Protein AF-A0AAD5S3J2-F1 (afdb_monomer)

Structure (mmCIF, N/CA/C/O backbone):
data_AF-A0AAD5S3J2-F1
#
_entry.id   AF-A0AAD5S3J2-F1
#
loop_
_atom_site.group_PDB
_atom_site.id
_atom_site.type_symbol
_atom_site.label_atom_id
_atom_site.label_alt_id
_atom_site.label_comp_id
_atom_site.label_asym_id
_atom_site.label_entity_id
_atom_site.label_seq_id
_atom_site.pdbx_PDB_ins_code
_atom_site.Cartn_x
_atom_site.Cartn_y
_atom_site.Cartn_z
_atom_site.occupancy
_atom_site.B_iso_or_equiv
_atom_site.auth_seq_id
_atom_site.auth_comp_id
_atom_site.auth_asym_id
_atom_site.auth_atom_id
_atom_site.pdbx_PDB_model_num
ATOM 1 N N . MET A 1 1 ? 30.420 13.759 12.121 1.00 41.28 1 MET A N 1
ATOM 2 C CA . MET A 1 1 ? 29.685 12.626 11.505 1.00 41.28 1 MET A CA 1
ATOM 3 C C . MET A 1 1 ? 30.330 12.388 10.135 1.00 41.28 1 MET A C 1
ATOM 5 O O . MET A 1 1 ? 29.681 12.507 9.110 1.00 41.28 1 MET A O 1
ATOM 9 N N . ASP A 1 2 ? 31.642 12.111 10.114 1.00 44.09 2 ASP A N 1
ATOM 10 C CA . ASP A 1 2 ? 32.491 12.329 8.919 1.00 44.09 2 ASP A CA 1
ATOM 11 C C . ASP A 1 2 ? 33.242 11.079 8.453 1.00 44.09 2 ASP A C 1
ATOM 13 O O . ASP A 1 2 ? 34.179 11.147 7.663 1.00 44.09 2 ASP A O 1
ATOM 17 N N . THR A 1 3 ? 32.811 9.902 8.894 1.00 47.88 3 THR A N 1
ATOM 18 C CA . THR A 1 3 ? 33.344 8.618 8.430 1.00 47.88 3 THR A CA 1
ATOM 19 C C . THR A 1 3 ? 32.503 8.065 7.279 1.00 47.88 3 THR A C 1
ATOM 21 O O . THR A 1 3 ? 32.093 6.907 7.278 1.00 47.88 3 THR A O 1
ATOM 24 N N . PHE 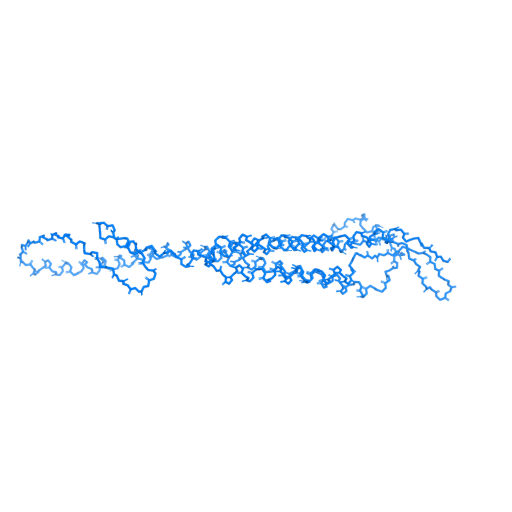A 1 4 ? 32.233 8.898 6.270 1.00 49.41 4 PHE A N 1
ATOM 25 C CA . PHE A 1 4 ? 31.690 8.409 5.003 1.00 49.41 4 PHE A CA 1
ATOM 26 C C . PHE A 1 4 ? 32.832 7.792 4.184 1.00 49.41 4 PHE A C 1
ATOM 28 O O . PHE A 1 4 ? 33.785 8.464 3.790 1.00 49.41 4 PHE A O 1
ATOM 35 N N . ASN A 1 5 ? 32.737 6.478 3.999 1.00 60.41 5 ASN A N 1
ATOM 36 C CA . ASN A 1 5 ? 33.743 5.564 3.464 1.00 60.41 5 ASN A CA 1
ATOM 37 C C . ASN A 1 5 ? 34.368 6.066 2.131 1.00 60.41 5 ASN A C 1
ATOM 39 O O . ASN A 1 5 ? 33.626 6.334 1.181 1.00 60.41 5 ASN A O 1
ATOM 43 N N . PRO A 1 6 ? 35.706 6.182 2.003 1.00 55.03 6 PRO A N 1
ATOM 44 C CA . PRO A 1 6 ? 36.363 6.686 0.790 1.00 55.03 6 PRO A CA 1
ATOM 45 C C . PRO A 1 6 ? 36.069 5.844 -0.461 1.00 55.03 6 PRO A C 1
ATOM 47 O O . PRO A 1 6 ? 36.052 6.390 -1.560 1.00 55.03 6 PRO A O 1
ATOM 50 N N . LEU A 1 7 ? 35.732 4.558 -0.305 1.00 49.69 7 LEU A N 1
ATOM 51 C CA . LEU A 1 7 ? 35.273 3.695 -1.401 1.00 49.69 7 LEU A CA 1
ATOM 52 C C . LEU A 1 7 ? 33.988 4.209 -2.069 1.00 49.69 7 LEU A C 1
ATOM 54 O O . LEU A 1 7 ? 33.890 4.202 -3.294 1.00 49.69 7 LEU A O 1
ATOM 58 N N . LEU A 1 8 ? 33.039 4.738 -1.290 1.00 49.94 8 LEU A N 1
ATOM 59 C CA . LEU A 1 8 ? 31.799 5.327 -1.813 1.00 49.94 8 LEU A CA 1
ATOM 60 C C . LEU A 1 8 ? 32.075 6.603 -2.616 1.00 49.94 8 LEU A C 1
ATOM 62 O O . LEU A 1 8 ? 31.419 6.861 -3.622 1.00 49.94 8 LEU A O 1
ATOM 66 N N . ARG A 1 9 ? 33.090 7.378 -2.216 1.00 49.69 9 ARG A N 1
ATOM 67 C CA . ARG A 1 9 ? 33.513 8.583 -2.940 1.00 49.69 9 ARG A CA 1
ATOM 68 C C . ARG A 1 9 ? 34.199 8.240 -4.266 1.00 49.69 9 ARG A C 1
ATOM 70 O O . ARG A 1 9 ? 34.035 8.984 -5.227 1.00 49.69 9 ARG A O 1
ATOM 77 N N . THR A 1 10 ? 34.933 7.132 -4.341 1.00 50.66 10 THR A N 1
ATOM 78 C CA . THR A 1 10 ? 35.577 6.680 -5.586 1.00 50.66 10 THR A CA 1
ATOM 79 C C . THR A 1 10 ? 34.559 6.099 -6.571 1.00 50.66 10 THR A C 1
ATOM 81 O O . THR A 1 10 ? 34.619 6.422 -7.755 1.00 50.66 10 THR A O 1
ATOM 84 N N . VAL A 1 11 ? 33.555 5.353 -6.091 1.00 52.28 11 VAL A N 1
ATOM 85 C CA . VAL A 1 11 ? 32.419 4.895 -6.921 1.00 52.28 11 VAL A CA 1
ATOM 86 C C . VAL A 1 11 ? 31.596 6.085 -7.441 1.00 52.28 11 VAL A C 1
ATOM 88 O O . VAL A 1 11 ? 31.232 6.119 -8.613 1.00 52.28 11 VAL A O 1
ATOM 91 N N . MET A 1 12 ? 31.386 7.121 -6.620 1.00 46.19 12 MET A N 1
ATOM 92 C CA . MET A 1 12 ? 30.681 8.344 -7.039 1.00 46.19 12 MET A CA 1
ATOM 93 C C . MET A 1 12 ? 31.492 9.283 -7.952 1.00 46.19 12 MET A C 1
ATOM 95 O O . MET A 1 12 ? 30.917 10.154 -8.594 1.00 46.19 12 MET A O 1
ATOM 99 N N . LYS A 1 13 ? 32.823 9.147 -8.026 1.00 46.53 13 LYS A N 1
ATOM 100 C CA . LYS A 1 13 ? 33.659 9.969 -8.923 1.00 46.53 13 LYS A CA 1
ATOM 101 C C . LYS A 1 13 ? 33.871 9.349 -10.301 1.00 46.53 13 LYS A C 1
ATOM 103 O O . LYS A 1 13 ? 34.108 10.089 -11.245 1.00 46.53 13 LYS A O 1
ATOM 108 N N . ASN A 1 14 ? 33.750 8.028 -10.431 1.00 46.31 14 ASN A N 1
ATOM 109 C CA . ASN A 1 14 ? 33.829 7.337 -11.725 1.00 46.31 14 ASN A CA 1
ATOM 110 C C . ASN A 1 14 ? 32.484 7.288 -12.478 1.00 46.31 14 ASN A C 1
ATOM 112 O O . ASN A 1 14 ? 32.389 6.714 -13.556 1.00 46.31 14 ASN A O 1
ATOM 116 N N . THR A 1 15 ? 31.442 7.891 -11.907 1.00 49.50 15 THR A N 1
ATOM 117 C CA . THR A 1 15 ? 30.066 7.953 -12.420 1.00 49.50 15 THR A CA 1
ATOM 118 C C . THR A 1 15 ? 29.746 9.289 -13.104 1.00 49.50 15 THR A C 1
ATOM 120 O O . THR A 1 15 ? 28.588 9.595 -13.374 1.00 49.50 15 THR A O 1
ATOM 123 N N . THR A 1 16 ? 30.764 10.087 -13.438 1.00 48.53 16 THR A N 1
ATOM 124 C CA . THR A 1 16 ? 30.629 11.428 -14.040 1.00 48.53 16 THR A CA 1
ATOM 125 C C . THR A 1 16 ? 30.040 11.451 -15.454 1.00 48.53 16 THR A C 1
ATOM 127 O O . THR A 1 16 ? 29.693 12.527 -15.926 1.00 48.53 16 THR A O 1
ATOM 130 N N . ASN A 1 17 ? 29.854 10.293 -16.097 1.00 53.50 17 ASN A N 1
ATOM 131 C CA . ASN A 1 17 ? 29.180 10.165 -17.397 1.00 53.50 17 ASN A CA 1
ATOM 132 C C . ASN A 1 17 ? 27.797 9.490 -17.317 1.00 53.50 17 ASN A C 1
ATOM 134 O O . ASN A 1 17 ? 27.258 9.075 -18.341 1.00 53.50 17 ASN A O 1
ATOM 138 N N . LEU A 1 18 ? 27.202 9.373 -16.125 1.00 55.31 18 LEU A N 1
ATOM 139 C CA . LEU A 1 18 ? 25.810 8.940 -16.001 1.00 55.31 18 LEU A CA 1
ATOM 140 C C . LEU A 1 18 ? 24.882 10.107 -16.333 1.00 55.31 18 LEU A C 1
ATOM 142 O O . LEU A 1 18 ? 24.562 10.946 -15.491 1.00 55.31 18 LEU A O 1
ATOM 146 N N . THR A 1 19 ? 24.430 10.156 -17.581 1.00 57.19 19 THR A N 1
ATOM 147 C CA . THR A 1 19 ? 23.353 11.057 -17.980 1.00 57.19 19 THR A CA 1
ATOM 148 C C . THR A 1 19 ? 22.048 10.506 -17.425 1.00 57.19 19 THR A C 1
ATOM 150 O O . THR A 1 19 ? 21.597 9.430 -17.815 1.00 57.19 19 THR A O 1
ATOM 153 N N . VAL A 1 20 ? 21.432 11.227 -16.494 1.00 57.62 20 VAL A N 1
ATOM 154 C CA . VAL A 1 20 ? 20.089 10.903 -16.011 1.00 57.62 20 VAL A CA 1
ATOM 155 C C . VAL A 1 20 ? 19.098 11.571 -16.974 1.00 57.62 20 VAL A C 1
ATOM 157 O O . VAL A 1 20 ? 18.981 12.799 -16.945 1.00 57.62 20 VAL A O 1
ATOM 160 N N . PRO A 1 21 ? 18.410 10.829 -17.864 1.00 56.28 21 PRO A N 1
ATOM 161 C CA . PRO A 1 21 ? 17.404 11.419 -18.745 1.00 56.28 21 PRO A CA 1
ATOM 162 C C . PRO A 1 21 ? 16.286 12.020 -17.889 1.00 56.28 21 PRO A C 1
ATOM 164 O O . PRO A 1 21 ? 16.075 11.554 -16.770 1.00 56.28 21 PRO A O 1
ATOM 167 N N . THR A 1 22 ? 15.602 13.055 -18.397 1.00 58.31 22 THR A N 1
ATOM 168 C CA . THR A 1 22 ? 14.629 13.921 -17.690 1.00 58.31 22 THR A CA 1
ATOM 169 C C . THR A 1 22 ? 13.993 13.278 -16.448 1.00 58.31 22 THR A C 1
ATOM 171 O O . THR A 1 22 ? 12.932 12.654 -16.480 1.00 58.31 22 THR A O 1
ATOM 174 N N . TYR A 1 23 ? 14.682 13.459 -15.317 1.00 62.16 23 TYR A N 1
ATOM 175 C CA . TYR A 1 23 ? 14.416 12.795 -14.038 1.00 62.16 23 TYR A CA 1
ATOM 176 C C . TYR A 1 23 ? 13.042 13.150 -13.448 1.00 62.16 23 TYR A C 1
ATOM 178 O O . TYR A 1 23 ? 12.483 12.412 -12.638 1.00 62.16 23 TYR A O 1
ATOM 186 N N . THR A 1 24 ? 12.461 14.264 -13.890 1.00 66.12 24 THR A N 1
ATOM 187 C CA . THR A 1 24 ? 11.217 14.834 -13.364 1.00 66.12 24 THR A CA 1
ATOM 188 C C . THR A 1 24 ? 10.022 13.887 -13.485 1.00 66.12 24 THR A C 1
ATOM 190 O O . THR A 1 24 ? 9.246 13.753 -12.537 1.00 66.12 24 THR A O 1
ATOM 193 N N . TYR A 1 25 ? 9.881 13.166 -14.602 1.00 68.06 25 TYR A N 1
ATOM 194 C CA . TYR A 1 25 ? 8.737 12.267 -14.791 1.00 68.06 25 TYR A CA 1
ATOM 195 C C . TYR A 1 25 ? 8.855 10.992 -13.939 1.00 68.06 25 TYR A C 1
ATOM 197 O O . TYR A 1 25 ? 7.868 10.481 -13.415 1.00 68.06 25 TYR A O 1
ATOM 205 N N . HIS A 1 26 ? 10.067 10.467 -13.766 1.00 73.62 26 HIS A N 1
ATOM 206 C CA . HIS A 1 26 ? 10.288 9.274 -12.945 1.00 73.62 26 HIS A CA 1
ATOM 207 C C . HIS A 1 26 ? 10.205 9.577 -11.447 1.00 73.62 26 HIS A C 1
ATOM 209 O O . HIS A 1 26 ? 9.689 8.752 -10.693 1.00 73.62 26 HIS A O 1
ATOM 215 N N . HIS A 1 27 ? 10.643 10.767 -11.033 1.00 81.75 27 HIS A N 1
ATOM 216 C CA . HIS A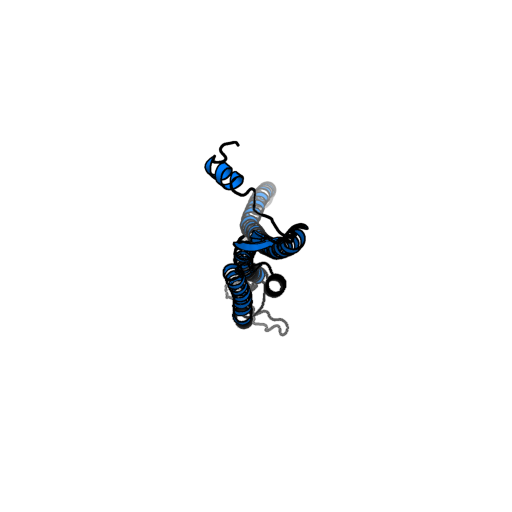 1 27 ? 10.572 11.216 -9.647 1.00 81.75 27 HIS A CA 1
ATOM 217 C C . HIS A 1 27 ? 9.132 11.246 -9.125 1.00 81.75 27 HIS A C 1
ATOM 219 O O . HIS A 1 27 ? 8.832 10.616 -8.117 1.00 81.75 27 HIS A O 1
ATOM 225 N N . THR A 1 28 ? 8.222 11.893 -9.860 1.00 87.56 28 THR A N 1
ATOM 226 C CA . THR A 1 28 ? 6.809 12.030 -9.455 1.00 87.56 28 THR A CA 1
ATOM 227 C C . THR A 1 28 ? 6.101 10.683 -9.287 1.00 87.56 28 THR A C 1
ATOM 229 O O . THR A 1 28 ? 5.276 10.516 -8.389 1.00 87.56 28 THR A O 1
ATOM 232 N N . ARG A 1 29 ? 6.449 9.680 -10.104 1.00 89.62 29 ARG A N 1
ATOM 233 C CA . ARG A 1 29 ? 5.899 8.320 -9.982 1.00 89.62 29 ARG A CA 1
ATOM 234 C C . ARG A 1 29 ? 6.380 7.605 -8.725 1.00 89.62 29 ARG A C 1
ATOM 236 O O . ARG A 1 29 ? 5.576 6.981 -8.039 1.00 89.62 29 ARG A O 1
ATOM 243 N N . VAL A 1 30 ? 7.677 7.676 -8.436 1.00 91.75 30 VAL A N 1
ATOM 244 C CA . VAL A 1 30 ? 8.251 7.073 -7.224 1.00 91.75 30 VAL A CA 1
ATOM 245 C C . VAL A 1 30 ? 7.678 7.745 -5.988 1.00 91.75 30 VAL A C 1
ATOM 247 O O . VAL A 1 30 ? 7.220 7.059 -5.082 1.00 91.75 30 VAL A O 1
ATOM 250 N N . GLU A 1 31 ? 7.632 9.074 -5.987 1.00 93.69 31 GLU A N 1
ATOM 251 C CA . GLU A 1 31 ? 7.046 9.869 -4.913 1.00 93.69 31 GLU A CA 1
ATOM 252 C C . GLU A 1 31 ? 5.598 9.445 -4.638 1.00 93.69 31 GLU A C 1
ATOM 254 O O . GLU A 1 31 ? 5.261 9.098 -3.509 1.00 93.69 31 GLU A O 1
ATOM 259 N N . SER A 1 32 ? 4.769 9.342 -5.683 1.00 94.88 32 SER A N 1
ATOM 260 C CA . SER A 1 32 ? 3.385 8.865 -5.570 1.00 94.88 32 SER A CA 1
ATOM 261 C C . SER A 1 32 ? 3.277 7.470 -4.942 1.00 94.88 32 SER A C 1
ATOM 263 O O . SER A 1 32 ? 2.391 7.214 -4.126 1.00 94.88 32 SER A O 1
ATOM 265 N N . LEU A 1 33 ? 4.195 6.567 -5.286 1.00 94.50 33 LEU A N 1
ATOM 266 C CA . LEU A 1 33 ? 4.209 5.197 -4.783 1.00 94.50 33 LEU A CA 1
ATOM 267 C C . LEU A 1 33 ? 4.606 5.135 -3.295 1.00 94.50 33 LEU A C 1
ATOM 269 O O . LEU A 1 33 ? 4.011 4.390 -2.508 1.00 94.50 33 LEU A O 1
ATOM 273 N N . TRP A 1 34 ? 5.560 5.970 -2.882 1.00 96.69 34 TRP A N 1
ATOM 274 C CA . TRP A 1 34 ? 5.943 6.109 -1.478 1.00 96.69 34 TRP A CA 1
ATOM 275 C C . TRP A 1 34 ? 4.868 6.791 -0.638 1.00 96.69 34 TRP A C 1
ATOM 277 O O . TRP A 1 34 ? 4.674 6.381 0.502 1.00 96.69 34 TRP A O 1
ATOM 287 N N . ILE A 1 35 ? 4.113 7.750 -1.185 1.00 97.31 35 ILE A N 1
ATOM 288 C CA . ILE A 1 35 ? 2.986 8.376 -0.474 1.00 97.31 35 ILE A CA 1
ATOM 289 C C . ILE A 1 35 ? 1.971 7.314 -0.034 1.00 97.31 35 ILE A C 1
ATOM 291 O O . ILE A 1 35 ? 1.632 7.257 1.146 1.00 97.31 35 ILE A O 1
ATOM 295 N N . ALA A 1 36 ? 1.537 6.428 -0.937 1.00 95.56 36 ALA A N 1
ATOM 296 C CA . ALA A 1 36 ? 0.605 5.349 -0.589 1.00 95.56 36 ALA A CA 1
ATOM 297 C C . ALA A 1 36 ? 1.163 4.432 0.519 1.00 95.56 36 ALA A C 1
ATOM 299 O O . ALA A 1 36 ? 0.445 4.043 1.441 1.00 95.56 36 ALA A O 1
ATOM 300 N N . THR A 1 37 ? 2.464 4.140 0.463 1.00 96.06 37 THR A N 1
ATOM 301 C CA . THR A 1 37 ? 3.158 3.317 1.465 1.00 96.06 37 THR A CA 1
ATOM 302 C C . THR A 1 37 ? 3.245 4.025 2.821 1.00 96.06 37 THR A C 1
ATOM 304 O O . THR A 1 37 ? 2.989 3.419 3.858 1.00 96.06 37 THR A O 1
ATOM 307 N N . PHE A 1 38 ? 3.555 5.322 2.853 1.00 97.62 38 PHE A N 1
ATOM 308 C CA . PHE A 1 38 ? 3.598 6.092 4.097 1.00 97.62 38 PHE A CA 1
ATOM 309 C C . PHE A 1 38 ? 2.219 6.246 4.730 1.00 97.62 38 PHE A C 1
ATOM 311 O O . PHE A 1 38 ? 2.099 6.124 5.948 1.00 97.62 38 PHE A O 1
ATOM 318 N N . LEU A 1 39 ? 1.176 6.447 3.922 1.00 97.44 39 LEU A N 1
ATOM 319 C CA . LEU A 1 39 ? -0.201 6.471 4.411 1.00 97.44 39 LEU A CA 1
ATOM 320 C C . LEU A 1 39 ? -0.591 5.131 5.043 1.00 97.44 39 LEU A C 1
ATOM 322 O O . LEU A 1 39 ? -1.212 5.120 6.105 1.00 97.44 39 LEU A O 1
ATOM 326 N N . SER A 1 40 ? -0.194 4.001 4.447 1.00 96.25 40 SER A N 1
ATOM 327 C CA . SER A 1 40 ? -0.474 2.686 5.033 1.00 96.25 40 SER A CA 1
ATOM 328 C C . SER A 1 40 ? 0.309 2.451 6.329 1.00 96.25 40 SER A C 1
ATOM 330 O O . SER A 1 40 ? -0.260 1.947 7.295 1.00 96.25 40 SER A O 1
ATOM 332 N N . ILE A 1 41 ? 1.585 2.862 6.381 1.00 96.94 41 ILE A N 1
ATOM 333 C CA . ILE A 1 41 ? 2.404 2.809 7.602 1.00 96.94 41 ILE A CA 1
ATOM 334 C C . ILE A 1 41 ? 1.748 3.637 8.704 1.00 96.94 41 ILE A C 1
ATOM 336 O O . ILE A 1 41 ? 1.592 3.135 9.811 1.00 96.94 41 ILE A O 1
ATOM 340 N N . PHE A 1 42 ? 1.334 4.869 8.403 1.00 97.00 42 PHE A N 1
ATOM 341 C CA . PHE A 1 42 ? 0.657 5.742 9.358 1.00 97.00 42 PHE A CA 1
ATOM 342 C C . PHE A 1 42 ? -0.643 5.119 9.876 1.00 97.00 42 PHE A C 1
ATOM 344 O O . PHE A 1 42 ? -0.894 5.123 11.077 1.00 97.00 42 PHE A O 1
ATOM 351 N N . LEU A 1 43 ? -1.452 4.532 8.992 1.00 95.06 43 LEU A N 1
ATOM 352 C CA . LEU A 1 43 ? -2.685 3.849 9.382 1.00 95.06 43 LEU A CA 1
ATOM 353 C C . LEU A 1 43 ? -2.401 2.668 10.321 1.00 95.06 43 LEU A C 1
ATOM 355 O O . LEU A 1 43 ? -3.067 2.494 11.343 1.00 95.06 43 LEU A O 1
ATOM 359 N N . TRP A 1 44 ? -1.378 1.873 10.003 1.00 95.25 44 TRP A N 1
ATOM 360 C CA . TRP A 1 44 ? -0.971 0.746 10.832 1.00 95.25 44 TRP A CA 1
ATOM 361 C C . TRP A 1 44 ? -0.431 1.201 12.194 1.00 95.25 44 TRP A C 1
ATOM 363 O O . TRP A 1 44 ? -0.868 0.684 13.224 1.00 95.25 44 TRP A O 1
ATOM 373 N N . THR A 1 45 ? 0.454 2.197 12.244 1.00 95.88 45 THR A N 1
ATOM 374 C CA . THR A 1 45 ? 0.995 2.711 13.512 1.00 95.88 45 THR A CA 1
ATOM 375 C C . THR A 1 45 ? -0.080 3.382 14.360 1.00 95.88 45 THR A C 1
ATOM 377 O O . THR A 1 45 ? -0.116 3.152 15.568 1.00 95.88 45 THR A O 1
ATOM 380 N N . ALA A 1 46 ? -1.007 4.125 13.750 1.00 94.88 46 ALA A N 1
ATOM 381 C CA . ALA A 1 46 ? -2.163 4.691 14.437 1.00 94.88 46 ALA A CA 1
ATOM 382 C C . ALA A 1 46 ? -3.047 3.595 15.054 1.00 94.88 46 ALA A C 1
ATOM 384 O O . ALA A 1 46 ? -3.478 3.733 16.197 1.00 94.88 46 ALA A O 1
ATOM 385 N N . SER A 1 47 ? -3.258 2.476 14.351 1.00 93.44 47 SER A N 1
ATOM 386 C CA . SER A 1 47 ? -4.021 1.340 14.888 1.00 93.44 47 SER A CA 1
ATOM 387 C C . SER A 1 47 ? -3.335 0.674 16.087 1.00 93.44 47 SER A C 1
ATOM 389 O O . SER A 1 47 ? -3.994 0.360 17.077 1.00 93.44 47 SER A O 1
ATOM 391 N N . LEU A 1 48 ? -2.004 0.531 16.051 1.00 92.62 48 LEU A N 1
ATOM 392 C CA . LEU A 1 48 ? -1.224 0.008 17.176 1.00 92.62 48 LEU A CA 1
ATOM 393 C C . LEU A 1 48 ? -1.240 0.965 18.371 1.00 92.62 48 LEU A C 1
ATOM 395 O O . LEU A 1 48 ? -1.369 0.521 19.510 1.00 92.62 48 LEU A O 1
ATOM 399 N N . LEU A 1 49 ? -1.142 2.273 18.121 1.00 94.19 49 LEU A N 1
ATOM 400 C CA . LEU A 1 49 ? -1.228 3.287 19.165 1.00 94.19 49 LEU A CA 1
ATOM 401 C C . LEU A 1 49 ? -2.613 3.283 19.820 1.00 94.19 49 LEU A C 1
ATOM 403 O O . LEU A 1 49 ? -2.700 3.307 21.044 1.00 94.19 49 LEU A O 1
ATOM 407 N N . ALA A 1 50 ? -3.686 3.199 19.030 1.00 91.25 50 ALA A N 1
ATOM 408 C CA . ALA A 1 50 ? -5.051 3.099 19.540 1.00 91.25 50 ALA A CA 1
ATOM 409 C C . ALA A 1 50 ? -5.237 1.847 20.410 1.00 91.25 50 ALA A C 1
ATOM 411 O O . ALA A 1 50 ? -5.777 1.932 21.512 1.00 91.25 50 ALA A O 1
ATOM 412 N N . TYR A 1 51 ? -4.716 0.703 19.962 1.00 89.06 51 TYR A N 1
ATOM 413 C CA . TYR A 1 51 ? -4.706 -0.537 20.735 1.00 89.06 51 TYR A CA 1
ATOM 414 C C . TYR A 1 51 ? -3.929 -0.395 22.058 1.00 89.06 51 TYR A C 1
ATOM 416 O O . TYR A 1 51 ? -4.404 -0.804 23.121 1.00 89.06 51 TYR A O 1
ATOM 424 N N . PHE A 1 52 ? -2.752 0.236 22.029 1.00 91.38 52 PHE A N 1
ATOM 425 C CA . PHE A 1 52 ? -1.943 0.484 23.224 1.00 91.38 52 PHE A CA 1
ATOM 426 C C . PHE A 1 52 ? -2.632 1.439 24.215 1.00 91.38 52 PHE A C 1
ATOM 428 O O . PHE A 1 52 ? -2.683 1.174 25.416 1.00 91.38 52 PHE A O 1
ATOM 435 N N . LEU A 1 53 ? -3.215 2.536 23.732 1.00 91.81 53 LEU A N 1
ATOM 436 C CA . LEU A 1 53 ? -3.973 3.471 24.569 1.00 91.81 53 LEU A CA 1
ATOM 437 C C . LEU A 1 53 ? -5.193 2.790 25.195 1.00 91.81 53 LEU A C 1
ATOM 439 O O . LEU A 1 53 ? -5.453 2.943 26.384 1.00 91.81 53 LEU A O 1
ATOM 443 N N . TYR A 1 54 ? -5.907 1.975 24.425 1.00 87.88 54 TYR A N 1
ATOM 444 C CA . TYR A 1 54 ? -7.061 1.246 24.932 1.00 87.88 54 TYR A CA 1
ATOM 445 C C . TYR A 1 54 ? -6.672 0.241 26.030 1.00 87.88 54 TYR A C 1
ATOM 447 O O . TYR A 1 54 ? -7.270 0.226 27.107 1.00 87.88 54 TYR A O 1
ATOM 455 N N . THR A 1 55 ? -5.634 -0.568 25.794 1.00 86.56 55 THR A N 1
ATOM 456 C CA . THR A 1 55 ? -5.133 -1.551 26.775 1.00 86.56 55 THR A CA 1
ATOM 457 C C . THR A 1 55 ? -4.614 -0.900 28.051 1.00 86.56 55 THR A C 1
ATOM 459 O O . THR A 1 55 ? -4.921 -1.371 29.147 1.00 86.56 55 THR A O 1
ATOM 462 N N . THR A 1 56 ? -3.876 0.204 27.934 1.00 87.62 56 THR A N 1
ATOM 463 C CA . THR A 1 56 ? -3.376 0.946 29.099 1.00 87.62 56 THR A CA 1
ATOM 464 C C . THR A 1 56 ? -4.508 1.567 29.912 1.00 87.62 56 THR A C 1
ATOM 466 O O . THR A 1 56 ? -4.495 1.461 31.140 1.00 87.62 56 THR A O 1
ATOM 469 N N . ILE A 1 57 ? -5.529 2.140 29.268 1.00 88.00 57 ILE A N 1
ATOM 470 C CA . ILE A 1 57 ? -6.725 2.648 29.957 1.00 88.00 57 ILE A CA 1
ATOM 471 C C . ILE A 1 57 ? -7.456 1.499 30.664 1.00 88.00 57 ILE A C 1
ATOM 473 O O . ILE A 1 57 ? -7.764 1.629 31.846 1.00 88.00 57 ILE A O 1
ATOM 477 N N . ARG A 1 58 ? -7.664 0.350 30.002 1.00 82.44 58 ARG A N 1
ATOM 478 C CA . ARG A 1 58 ? -8.355 -0.813 30.595 1.00 82.44 58 ARG A CA 1
ATOM 479 C C . ARG A 1 58 ? -7.630 -1.362 31.822 1.00 82.44 58 ARG A C 1
ATOM 481 O O . ARG A 1 58 ? -8.282 -1.673 32.809 1.00 82.44 58 ARG A O 1
ATOM 488 N N . LEU A 1 59 ? -6.303 -1.478 31.776 1.00 85.06 59 LEU A N 1
ATOM 489 C CA . LEU A 1 59 ? -5.514 -2.015 32.891 1.00 85.06 59 LEU A CA 1
ATOM 490 C C . LEU A 1 59 ? -5.359 -1.013 34.043 1.00 85.06 59 LEU A C 1
ATOM 492 O O . LEU A 1 59 ? -5.324 -1.406 35.208 1.00 85.06 59 LEU A O 1
ATOM 496 N N . SER A 1 60 ? -5.279 0.285 33.742 1.00 85.75 60 SER A N 1
ATOM 497 C CA . SER A 1 60 ? -5.097 1.319 34.767 1.00 85.75 60 SER A CA 1
ATOM 498 C C . SER A 1 60 ? -6.390 1.671 35.508 1.00 85.75 60 SER A C 1
ATOM 500 O O . SER A 1 60 ? -6.331 1.904 36.718 1.00 85.75 60 SER A O 1
ATOM 502 N N . LEU A 1 61 ? -7.551 1.648 34.839 1.00 81.62 61 LEU A N 1
ATOM 503 C CA . LEU A 1 61 ? -8.842 2.020 35.431 1.00 81.62 61 LEU A CA 1
ATOM 504 C C . LEU A 1 61 ? -9.208 1.241 36.708 1.00 81.62 61 LEU A C 1
ATOM 506 O O . LEU A 1 61 ? -9.509 1.901 37.704 1.00 81.62 61 LEU A O 1
ATOM 510 N N . PRO A 1 62 ? -9.177 -0.110 36.741 1.00 79.50 62 PRO A N 1
ATOM 511 C CA . PRO A 1 62 ? -9.577 -0.862 37.928 1.00 79.50 62 PRO A CA 1
ATOM 512 C C . PRO A 1 62 ? -8.631 -0.586 39.096 1.00 79.50 62 PRO A C 1
ATOM 514 O O . PRO A 1 62 ? -9.093 -0.290 40.193 1.00 79.50 62 PRO A O 1
ATOM 517 N N . THR A 1 63 ? -7.318 -0.521 38.846 1.00 77.81 63 THR A N 1
ATOM 518 C CA . THR A 1 63 ? -6.342 -0.210 39.905 1.00 77.81 63 THR A CA 1
ATOM 519 C C . THR A 1 63 ? -6.501 1.208 40.462 1.00 77.81 63 THR A C 1
ATOM 521 O O . THR A 1 63 ? -6.250 1.447 41.641 1.00 77.81 63 THR A O 1
ATOM 524 N N . ALA A 1 64 ? -6.918 2.177 39.642 1.00 74.56 64 ALA A N 1
ATOM 525 C CA . ALA A 1 64 ? -7.190 3.541 40.090 1.00 74.56 64 ALA A CA 1
ATOM 526 C C . ALA A 1 64 ? -8.507 3.630 40.877 1.00 74.56 64 ALA A C 1
ATOM 528 O O . ALA A 1 64 ? -8.558 4.300 41.908 1.00 74.56 64 ALA A O 1
ATOM 529 N N . LEU A 1 65 ? -9.550 2.922 40.434 1.00 79.12 65 LEU A N 1
ATOM 530 C CA . LEU A 1 65 ? -10.840 2.829 41.121 1.00 79.12 65 LEU A CA 1
ATOM 531 C C . LEU A 1 65 ? -10.726 2.118 42.471 1.00 79.12 65 LEU A C 1
ATOM 533 O O . LEU A 1 65 ? -11.309 2.583 43.447 1.00 79.12 65 LEU A O 1
ATOM 537 N N . GLU A 1 66 ? -9.952 1.038 42.555 1.00 80.88 66 GLU A N 1
ATOM 538 C CA . GLU A 1 66 ? -9.669 0.332 43.807 1.00 80.88 66 GLU A CA 1
ATOM 539 C C . GLU A 1 66 ? -8.916 1.227 44.793 1.00 80.88 66 GLU A C 1
ATOM 541 O O . GLU A 1 66 ? -9.336 1.351 45.944 1.00 80.88 66 GLU A O 1
ATOM 546 N N . ARG A 1 67 ? -7.878 1.944 44.336 1.00 77.25 67 ARG A N 1
ATOM 547 C CA . ARG A 1 67 ? -7.174 2.938 45.166 1.00 77.25 67 ARG A CA 1
ATOM 548 C C . ARG A 1 67 ? -8.093 4.077 45.607 1.00 77.25 67 ARG A C 1
ATOM 550 O O . ARG A 1 67 ? -8.026 4.498 46.758 1.00 77.25 67 ARG A O 1
ATOM 557 N N . ALA A 1 68 ? -8.976 4.559 44.731 1.00 72.62 68 ALA A N 1
ATOM 558 C CA . ALA A 1 68 ? -9.947 5.596 45.071 1.00 72.62 68 ALA A CA 1
ATOM 559 C C . ALA A 1 68 ? -10.992 5.101 46.085 1.00 72.62 68 ALA A C 1
ATOM 561 O O . ALA A 1 68 ? -11.331 5.833 47.014 1.00 72.62 68 ALA A O 1
ATOM 562 N N . ARG A 1 69 ? -11.478 3.857 45.960 1.00 73.69 69 ARG A N 1
ATOM 563 C CA . ARG A 1 69 ? -12.395 3.233 46.929 1.00 73.69 69 ARG A CA 1
ATOM 564 C C . ARG A 1 69 ? -11.719 2.992 48.277 1.00 73.69 69 ARG A C 1
ATOM 566 O O . ARG A 1 69 ? -12.305 3.343 49.295 1.00 73.69 69 ARG A O 1
ATOM 573 N N . GLN A 1 70 ? -10.487 2.482 48.301 1.00 75.56 70 GLN A N 1
ATOM 574 C CA . GLN A 1 70 ? -9.717 2.326 49.541 1.00 75.56 70 GLN A CA 1
ATOM 575 C C . GLN A 1 70 ? -9.429 3.679 50.205 1.00 75.56 70 GLN A C 1
ATOM 577 O O . GLN A 1 70 ? -9.633 3.817 51.408 1.00 75.56 70 GLN A O 1
ATOM 582 N N . GLY A 1 71 ? -9.060 4.708 49.437 1.00 64.25 71 GLY A N 1
ATOM 583 C CA . GLY A 1 71 ? -8.867 6.065 49.959 1.00 64.25 71 GLY A CA 1
ATOM 584 C C . GLY A 1 71 ? -10.150 6.688 50.525 1.00 64.25 71 GLY A C 1
ATOM 585 O O . GLY A 1 71 ? -10.111 7.347 51.561 1.00 64.25 71 GLY A O 1
ATOM 586 N N . ARG A 1 72 ? -11.309 6.434 49.901 1.00 55.09 72 ARG A N 1
ATOM 587 C CA . ARG A 1 72 ? -12.617 6.919 50.378 1.00 55.09 72 ARG A CA 1
ATOM 588 C C . ARG A 1 72 ? -13.134 6.132 51.587 1.00 55.09 72 ARG A C 1
ATOM 590 O O . ARG A 1 72 ? -13.762 6.719 52.462 1.00 55.09 72 ARG A O 1
ATOM 597 N N . GLY A 1 73 ? -12.822 4.838 51.670 1.00 49.78 73 GLY A N 1
ATOM 598 C CA . GLY A 1 73 ? -13.138 3.984 52.817 1.00 49.78 73 GLY A CA 1
ATOM 599 C C . GLY A 1 73 ? -12.403 4.394 54.095 1.00 49.78 73 GLY A C 1
ATOM 600 O O . GLY A 1 73 ? -12.979 4.310 55.172 1.00 49.78 73 GLY A O 1
ATOM 601 N N . VAL A 1 74 ? -11.179 4.923 53.995 1.00 49.44 74 VAL A N 1
ATOM 602 C CA . VAL A 1 74 ? -10.435 5.443 55.160 1.00 49.44 74 VAL A CA 1
ATOM 603 C C . VAL A 1 74 ? -11.040 6.752 55.689 1.00 49.44 74 VAL A C 1
ATOM 605 O O . VAL A 1 74 ? -11.079 6.958 56.899 1.00 49.44 74 VAL A O 1
ATOM 608 N N . VAL A 1 75 ? -11.579 7.609 54.815 1.00 50.22 75 VAL A N 1
ATOM 609 C CA . VAL A 1 75 ? -12.268 8.846 55.232 1.00 50.22 75 VAL A CA 1
ATOM 610 C C . VAL A 1 75 ? -13.666 8.546 55.794 1.00 50.22 75 VAL A C 1
ATOM 612 O O . VAL A 1 75 ? -14.061 9.142 56.791 1.00 50.22 75 VAL A O 1
ATOM 615 N N . GLY A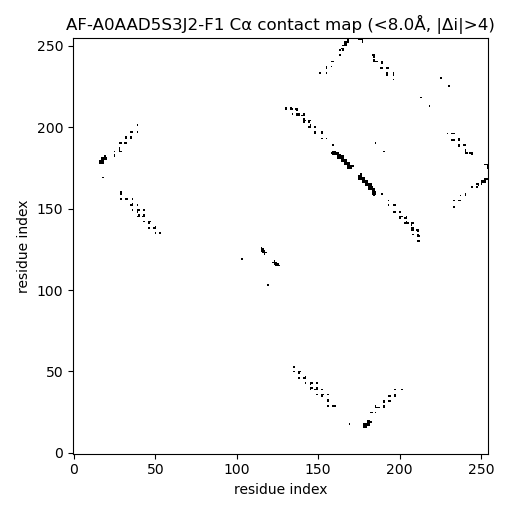 1 76 ? -14.382 7.568 55.226 1.00 45.00 76 GLY A N 1
ATOM 616 C CA . GLY A 1 76 ? -15.663 7.090 55.759 1.00 45.00 76 GLY A CA 1
ATOM 617 C C . GLY A 1 76 ? -15.530 6.367 57.104 1.00 45.00 76 GLY A C 1
ATOM 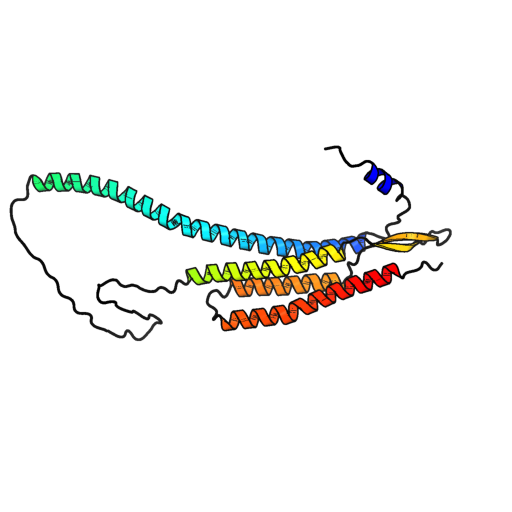618 O O . GLY A 1 76 ? -16.297 6.645 58.014 1.00 45.00 76 GLY A O 1
ATOM 619 N N . ALA A 1 77 ? -14.513 5.516 57.277 1.00 45.47 77 ALA A N 1
ATOM 620 C CA . ALA A 1 77 ? -14.254 4.817 58.541 1.00 45.47 77 ALA A CA 1
ATOM 621 C C . ALA A 1 77 ? -13.762 5.750 59.665 1.00 45.47 77 ALA A C 1
ATOM 623 O O . ALA A 1 77 ? -13.925 5.442 60.846 1.00 45.47 77 ALA A O 1
ATOM 624 N N . ALA A 1 78 ? -13.153 6.889 59.321 1.00 43.97 78 ALA A N 1
ATOM 625 C CA . ALA A 1 78 ? -12.836 7.937 60.287 1.00 43.97 78 ALA A CA 1
ATOM 626 C C . ALA A 1 78 ? -14.087 8.733 60.699 1.00 43.97 78 ALA A C 1
ATOM 628 O O . ALA A 1 78 ? -14.212 9.076 61.870 1.00 43.97 78 ALA A O 1
ATOM 629 N N . ALA A 1 79 ? -15.024 8.976 59.775 1.00 45.41 79 ALA A N 1
ATOM 630 C CA . ALA A 1 79 ? -16.290 9.646 60.073 1.00 45.41 79 ALA A CA 1
ATOM 631 C C . ALA A 1 79 ? -17.231 8.763 60.914 1.00 45.41 79 ALA A C 1
ATOM 633 O O . ALA A 1 79 ? -17.754 9.226 61.925 1.00 45.41 79 ALA A O 1
ATOM 634 N N . THR A 1 80 ? -17.352 7.469 60.598 1.00 45.91 80 THR A N 1
ATOM 635 C CA . THR A 1 80 ? -18.205 6.551 61.372 1.00 45.91 80 THR A CA 1
ATOM 636 C C . THR A 1 80 ? -17.652 6.243 62.762 1.00 45.91 80 THR A C 1
ATOM 638 O O . THR A 1 80 ? -18.432 5.992 63.669 1.00 45.91 80 THR A O 1
ATOM 641 N N . ARG A 1 81 ? -16.332 6.338 63.002 1.00 46.34 81 ARG A N 1
ATOM 642 C CA . ARG A 1 81 ? -15.775 6.250 64.370 1.00 46.34 81 ARG A CA 1
ATOM 643 C C . ARG A 1 81 ? -16.113 7.451 65.253 1.00 46.34 81 ARG A C 1
ATOM 645 O O . ARG A 1 81 ? -16.074 7.309 66.472 1.00 46.34 81 ARG A O 1
ATOM 652 N N . VAL A 1 82 ? -16.406 8.612 64.669 1.00 48.81 82 VAL A N 1
ATOM 653 C CA . VAL A 1 82 ? -16.834 9.800 65.425 1.00 48.81 82 VAL A CA 1
ATOM 654 C C . VAL A 1 82 ? -18.323 9.702 65.773 1.00 48.81 82 VAL A C 1
ATOM 656 O O . VAL A 1 82 ? -18.705 10.087 66.874 1.00 48.81 82 VAL A O 1
ATOM 659 N N . GLU A 1 83 ? -19.139 9.106 64.901 1.00 48.38 83 GLU A N 1
ATOM 660 C CA . GLU A 1 83 ? -20.565 8.856 65.164 1.00 48.38 83 GLU A CA 1
ATOM 661 C C . GLU A 1 83 ? -20.793 7.655 66.110 1.00 48.38 83 GLU A C 1
ATOM 663 O O . GLU A 1 83 ? -21.524 7.797 67.087 1.00 48.38 83 GLU A O 1
ATOM 668 N N . ASP A 1 84 ? -20.058 6.543 65.966 1.00 45.97 84 ASP A N 1
ATOM 669 C CA . ASP A 1 84 ? -20.110 5.392 66.898 1.00 45.97 84 ASP A CA 1
ATOM 670 C C . ASP A 1 84 ? -19.622 5.737 68.320 1.00 45.97 84 ASP A C 1
ATOM 672 O O . ASP A 1 84 ? -19.988 5.081 69.300 1.00 45.97 84 ASP A O 1
ATOM 676 N N . ALA A 1 85 ? -18.743 6.737 68.456 1.00 45.56 85 ALA A N 1
ATOM 677 C CA . ALA A 1 85 ? -18.310 7.240 69.759 1.00 45.56 85 ALA A CA 1
ATOM 678 C C . ALA A 1 85 ? -19.363 8.161 70.400 1.00 45.56 85 ALA A C 1
ATOM 680 O O . ALA A 1 85 ? -19.435 8.233 71.626 1.00 45.56 85 ALA A O 1
ATOM 681 N N . ALA A 1 86 ? -20.191 8.829 69.592 1.00 44.62 86 ALA A N 1
ATOM 682 C CA . ALA A 1 86 ? -21.303 9.643 70.067 1.00 44.62 86 ALA A CA 1
ATOM 683 C C . ALA A 1 86 ? -22.515 8.782 70.469 1.00 44.62 86 ALA A C 1
ATOM 685 O O . ALA A 1 86 ? -23.179 9.089 71.458 1.00 44.62 86 ALA A O 1
ATOM 686 N N . GLU A 1 87 ? -22.767 7.668 69.776 1.00 42.47 87 GLU A N 1
ATOM 687 C CA . GLU A 1 87 ? -23.911 6.789 70.055 1.00 42.47 87 GLU A CA 1
ATOM 688 C C . GLU A 1 87 ? -23.677 5.862 71.265 1.00 42.47 87 GLU A C 1
ATOM 690 O O . GLU A 1 87 ? -24.585 5.638 72.067 1.00 42.47 87 GLU A O 1
ATOM 695 N N . ARG A 1 88 ? -22.429 5.434 71.521 1.00 46.12 88 ARG A N 1
ATOM 696 C CA . ARG A 1 88 ? -22.065 4.689 72.750 1.00 46.12 88 ARG A CA 1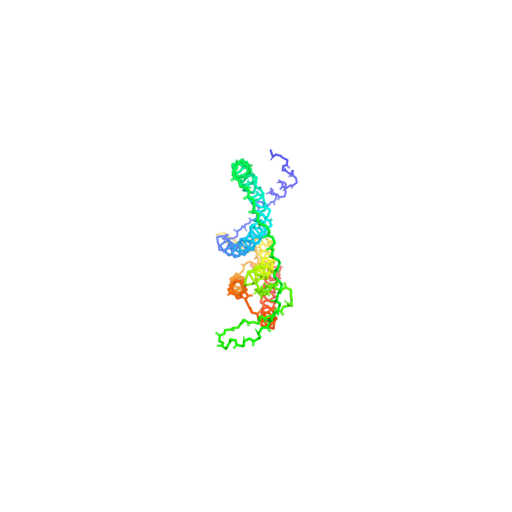
ATOM 697 C C . ARG A 1 88 ? -22.129 5.512 74.043 1.00 46.12 88 ARG A C 1
ATOM 699 O O . ARG A 1 88 ? -22.033 4.935 75.123 1.00 46.12 88 ARG A O 1
ATOM 706 N N . LEU A 1 89 ? -22.290 6.832 73.955 1.00 46.53 89 LEU A N 1
ATOM 707 C CA . LEU A 1 89 ? -22.520 7.697 75.116 1.00 46.53 89 LEU A CA 1
ATOM 708 C C . LEU A 1 89 ? -24.014 7.859 75.458 1.00 46.53 89 LEU A C 1
ATOM 710 O O . LEU A 1 89 ? -24.303 8.361 76.542 1.00 46.53 89 LEU A O 1
ATOM 714 N N . PHE A 1 90 ? -24.948 7.410 74.599 1.00 51.53 90 PHE A N 1
ATOM 715 C CA . PHE A 1 90 ? -26.390 7.641 74.801 1.00 51.53 90 PHE A CA 1
ATOM 716 C C . PHE A 1 90 ? -27.366 6.508 74.401 1.00 51.53 90 PHE A C 1
ATOM 718 O O . PHE A 1 90 ? -28.564 6.680 74.615 1.00 51.53 90 PHE A O 1
ATOM 725 N N . GLY A 1 91 ? -26.930 5.360 73.871 1.00 42.09 91 GLY A N 1
ATOM 726 C CA . GLY A 1 91 ? -27.843 4.291 73.426 1.00 42.09 91 GLY A CA 1
ATOM 727 C C . GLY A 1 91 ? -27.861 3.047 74.319 1.00 42.09 91 GLY A C 1
ATOM 728 O O . GLY A 1 91 ? -27.035 2.155 74.141 1.00 42.09 91 GLY A O 1
ATOM 729 N N . ASP A 1 92 ? -28.820 2.971 75.242 1.00 46.28 92 ASP A N 1
ATOM 730 C CA . ASP A 1 92 ? -29.169 1.767 76.008 1.00 46.28 92 ASP A CA 1
ATOM 731 C C . ASP A 1 92 ? -30.364 1.048 75.344 1.00 46.28 92 ASP A C 1
ATOM 733 O O . ASP A 1 92 ? -31.378 1.680 75.046 1.00 46.28 92 ASP A O 1
ATOM 737 N N . GLY A 1 93 ? -30.242 -0.272 75.150 1.00 42.56 93 GLY A N 1
ATOM 738 C CA . GLY A 1 93 ? -31.362 -1.212 74.984 1.00 42.56 93 GLY A CA 1
ATOM 739 C C . GLY A 1 93 ? -31.776 -1.656 73.566 1.00 42.56 93 GLY A C 1
ATOM 740 O O . GLY A 1 93 ? -32.317 -0.873 72.796 1.00 42.56 93 GLY A O 1
ATOM 741 N N . GLY A 1 94 ? -31.700 -2.975 73.295 1.00 37.44 94 GLY A N 1
ATOM 742 C CA . GLY A 1 94 ? -32.754 -3.663 72.517 1.00 37.44 94 GLY A CA 1
ATOM 743 C C . GLY A 1 94 ? -32.357 -4.627 71.381 1.00 37.44 94 GLY A C 1
ATOM 744 O O . GLY A 1 94 ? -32.238 -4.216 70.239 1.00 37.44 94 GLY A O 1
ATOM 745 N N . ALA A 1 95 ? -32.232 -5.910 71.737 1.00 37.25 95 ALA A N 1
ATOM 746 C CA . ALA A 1 95 ? -32.561 -7.175 71.042 1.00 37.25 95 ALA A CA 1
ATOM 747 C C . ALA A 1 95 ? -32.779 -7.297 69.501 1.00 37.25 95 ALA A C 1
ATOM 749 O O . ALA A 1 95 ? -33.623 -6.635 68.910 1.00 37.25 95 ALA A O 1
ATOM 750 N N . ASP A 1 96 ? -32.108 -8.327 68.953 1.00 37.38 96 ASP A N 1
ATOM 751 C CA . ASP A 1 96 ? -32.561 -9.437 68.081 1.00 37.38 96 ASP A CA 1
ATOM 752 C C . ASP A 1 96 ? -33.406 -9.217 66.807 1.00 37.38 96 ASP A C 1
ATOM 754 O O . ASP A 1 96 ? -34.517 -8.698 66.834 1.00 37.38 96 ASP A O 1
ATOM 758 N N . GLY A 1 97 ? -32.964 -9.847 65.703 1.00 37.41 97 GLY A N 1
ATOM 759 C CA . GLY A 1 97 ? -33.868 -10.234 64.611 1.00 37.41 97 GLY A CA 1
ATOM 760 C C . GLY A 1 97 ? -33.205 -10.606 63.282 1.00 37.41 97 GLY A C 1
ATOM 761 O O . GLY A 1 97 ? -33.048 -9.766 62.405 1.00 37.41 97 GLY A O 1
ATOM 762 N N . ALA A 1 98 ? -32.871 -11.887 63.104 1.00 41.62 98 ALA A N 1
ATOM 763 C CA . ALA A 1 98 ? -32.495 -12.484 61.822 1.00 41.62 98 ALA A CA 1
ATOM 764 C C . ALA A 1 98 ? -33.736 -12.799 60.962 1.00 41.62 98 ALA A C 1
ATOM 766 O O . ALA A 1 98 ? -34.679 -13.404 61.469 1.00 41.62 98 ALA A O 1
ATOM 767 N N . VAL A 1 99 ? -33.716 -12.489 59.657 1.00 36.69 99 VAL A N 1
ATOM 768 C CA . VAL A 1 99 ? -34.686 -13.023 58.679 1.00 36.69 99 VAL A CA 1
ATOM 769 C C . VAL A 1 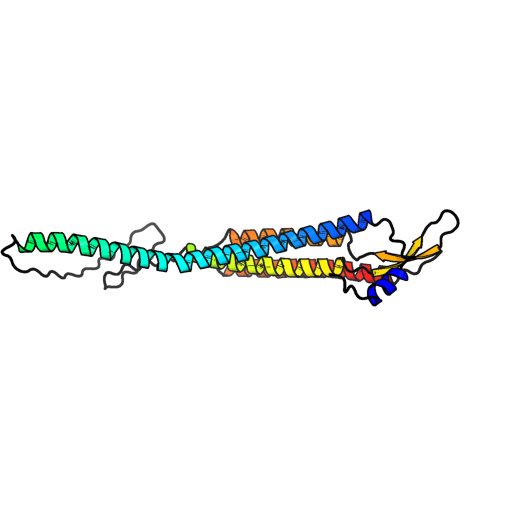99 ? -33.969 -13.410 57.384 1.00 36.69 99 VAL A C 1
ATOM 771 O O . VAL A 1 99 ? -33.359 -12.583 56.712 1.00 36.69 99 VAL A O 1
ATOM 774 N N . ARG A 1 100 ? -34.063 -14.703 57.063 1.00 36.50 100 ARG A N 1
ATOM 775 C CA . ARG A 1 100 ? -33.630 -15.378 55.835 1.00 36.50 100 ARG A CA 1
ATOM 776 C C . ARG A 1 100 ? -34.896 -15.846 55.110 1.00 36.50 100 ARG A C 1
ATOM 778 O O . ARG A 1 100 ? -35.784 -16.379 55.771 1.00 36.50 100 ARG A O 1
ATOM 785 N N . GLY A 1 101 ? -34.977 -15.681 53.791 1.00 34.28 101 GLY A N 1
ATOM 786 C CA . GLY A 1 101 ? -36.112 -16.167 53.001 1.00 34.28 101 GLY A CA 1
ATOM 787 C C . GLY A 1 101 ? -35.888 -16.048 51.495 1.00 34.28 101 GLY A C 1
ATOM 788 O O . GLY A 1 101 ? -36.144 -14.997 50.920 1.00 34.28 101 GLY A O 1
ATOM 789 N N . ASP A 1 102 ? -35.419 -17.145 50.898 1.00 32.62 102 ASP A N 1
ATOM 790 C CA . ASP A 1 102 ? -35.267 -17.372 49.459 1.00 32.62 102 ASP A CA 1
ATOM 791 C C . ASP A 1 102 ? -36.619 -17.641 48.779 1.00 32.62 102 ASP A C 1
ATOM 793 O O . ASP A 1 102 ? -37.457 -18.385 49.293 1.00 32.62 102 ASP A O 1
ATOM 797 N N . GLY A 1 103 ? -36.802 -17.086 47.579 1.00 36.03 103 GLY A N 1
ATOM 798 C CA . GLY A 1 103 ? -37.952 -17.344 46.712 1.00 36.03 103 GLY A CA 1
ATOM 799 C C . GLY A 1 103 ? -37.734 -16.762 45.317 1.00 36.03 103 GLY A C 1
ATOM 800 O O . GLY A 1 103 ? -38.236 -15.685 45.008 1.00 36.03 103 GLY A O 1
ATOM 801 N N . ALA A 1 104 ? -36.961 -17.456 44.477 1.00 34.25 104 ALA A N 1
ATOM 802 C CA . ALA A 1 104 ? -36.729 -17.070 43.087 1.00 34.25 104 ALA A CA 1
ATOM 803 C C . ALA A 1 104 ? -37.990 -17.322 42.240 1.00 34.25 104 ALA A C 1
ATOM 805 O O . ALA A 1 104 ? -38.338 -18.463 41.935 1.00 34.25 104 ALA A O 1
ATOM 806 N N . ALA A 1 105 ? -38.680 -16.246 41.861 1.00 36.41 105 ALA A N 1
ATOM 807 C CA . ALA A 1 105 ? -39.745 -16.268 40.867 1.00 36.41 105 ALA A CA 1
ATOM 808 C C . ALA A 1 105 ? -39.148 -15.999 39.476 1.00 36.41 105 ALA A C 1
ATOM 810 O O . ALA A 1 105 ? -38.554 -14.948 39.243 1.00 36.41 105 ALA A O 1
ATOM 811 N N . VAL A 1 106 ? -39.316 -16.942 38.547 1.00 37.91 106 VAL A N 1
ATOM 812 C CA . VAL A 1 106 ? -38.967 -16.755 37.132 1.00 37.91 106 VAL A CA 1
ATOM 813 C C . VAL A 1 106 ? -40.116 -16.010 36.454 1.00 37.91 106 VAL A C 1
ATOM 815 O O . VAL A 1 106 ? -41.194 -16.572 36.266 1.00 37.91 106 VAL A O 1
ATOM 818 N N . VAL A 1 107 ? -39.893 -14.747 36.091 1.00 36.31 107 VAL A N 1
ATOM 819 C CA . VAL A 1 107 ? -40.804 -13.964 35.245 1.00 36.31 107 VAL A CA 1
ATOM 820 C C . VAL A 1 107 ? -40.137 -13.796 33.878 1.00 36.31 107 VAL A C 1
ATOM 822 O O . VAL A 1 107 ? -39.094 -13.149 33.807 1.00 36.31 107 VAL A O 1
ATOM 825 N N . PRO A 1 108 ? -40.687 -14.350 32.783 1.00 34.00 108 PRO A N 1
ATOM 826 C CA . PRO A 1 108 ? -40.187 -14.043 31.453 1.00 34.00 108 PRO A CA 1
ATOM 827 C C . PRO A 1 108 ? -40.634 -12.627 31.072 1.00 34.00 108 PRO A C 1
ATOM 829 O O . PRO A 1 108 ? -41.816 -12.384 30.825 1.00 34.00 108 PRO A O 1
ATOM 832 N N . VAL A 1 109 ? -39.693 -11.681 31.028 1.00 38.00 109 VAL A N 1
ATOM 833 C CA . VAL A 1 109 ? -39.926 -10.369 30.416 1.00 38.00 109 VAL A CA 1
ATOM 834 C C . VAL A 1 109 ? -39.772 -10.540 28.911 1.00 38.00 109 VAL A C 1
ATOM 836 O O . VAL A 1 109 ? -38.676 -10.679 28.378 1.00 38.00 109 VAL A O 1
ATOM 839 N N . THR A 1 110 ? -40.895 -10.579 28.205 1.00 38.53 110 THR A N 1
ATOM 840 C CA . THR A 1 110 ? -40.911 -10.521 26.745 1.00 38.53 110 THR A CA 1
ATOM 841 C C . THR A 1 110 ? -40.537 -9.111 26.293 1.00 38.53 110 THR A C 1
ATOM 843 O O . THR A 1 110 ? -41.358 -8.202 26.426 1.00 38.53 110 THR A O 1
ATOM 846 N N . GLY A 1 111 ? -39.340 -8.943 25.723 1.00 40.09 111 GLY A N 1
ATOM 847 C CA . GLY A 1 111 ? -39.033 -7.790 24.871 1.00 40.09 111 GLY A CA 1
ATOM 848 C C . GLY A 1 111 ? -37.711 -7.065 25.120 1.00 40.09 111 GLY A C 1
ATOM 849 O O . GLY A 1 111 ? -37.739 -5.854 25.276 1.00 40.09 111 GLY A O 1
ATOM 850 N N . ALA A 1 112 ? -36.586 -7.774 25.128 1.00 38.66 112 ALA A N 1
ATOM 851 C CA . ALA A 1 112 ? -35.254 -7.327 24.692 1.00 38.66 112 ALA A CA 1
ATOM 852 C C . ALA A 1 112 ? -34.300 -8.521 24.860 1.00 38.66 112 ALA A C 1
ATOM 854 O O . ALA A 1 112 ? -34.584 -9.400 25.669 1.00 38.66 112 ALA A O 1
ATOM 855 N N . ASP A 1 113 ? -33.223 -8.580 24.080 1.00 42.25 113 ASP A N 1
ATOM 856 C CA . ASP A 1 113 ? -32.217 -9.652 24.062 1.00 42.25 113 ASP A CA 1
ATOM 857 C C . ASP A 1 113 ? -31.405 -9.753 25.379 1.00 42.25 113 ASP A C 1
ATOM 859 O O . ASP A 1 113 ? -30.190 -9.577 25.391 1.00 42.25 113 ASP A O 1
ATOM 863 N N . GLU A 1 114 ? -32.060 -10.031 26.506 1.00 39.00 114 GLU A N 1
ATOM 864 C CA . GLU A 1 114 ? -31.439 -10.237 27.816 1.00 39.00 114 GLU A CA 1
ATOM 865 C C . GLU A 1 114 ? -31.729 -11.658 28.312 1.00 39.00 114 GLU A C 1
ATOM 867 O O . GLU A 1 114 ? -32.833 -11.994 28.744 1.00 39.00 114 GLU A O 1
ATOM 872 N N . GLU A 1 115 ? -30.714 -12.519 28.257 1.00 39.78 115 GLU A N 1
ATOM 873 C CA . GLU A 1 115 ? -30.748 -13.830 28.900 1.00 39.78 115 GLU A CA 1
ATOM 874 C C . GLU A 1 115 ? -30.276 -13.673 30.353 1.00 39.78 115 GLU A C 1
ATOM 876 O O . GLU A 1 115 ? -29.084 -13.694 30.659 1.00 39.78 115 GLU A O 1
ATOM 881 N N . VAL A 1 116 ? -31.226 -13.464 31.267 1.00 39.84 116 VAL A N 1
ATOM 882 C CA . VAL A 1 116 ? -30.953 -13.395 32.707 1.00 39.84 116 VAL A CA 1
ATOM 883 C C . VAL A 1 116 ? -30.907 -14.816 33.270 1.00 39.84 116 VAL A C 1
ATOM 885 O O . VAL A 1 116 ? -31.941 -15.436 33.517 1.00 39.84 116 VAL A O 1
ATOM 888 N N . VAL A 1 117 ? -29.703 -15.343 33.500 1.00 43.34 117 VAL A N 1
ATOM 889 C CA . VAL A 1 117 ? -29.512 -16.584 34.266 1.00 43.34 117 VAL A CA 1
ATOM 890 C C . VAL A 1 117 ? -29.353 -16.218 35.739 1.00 43.34 117 VAL A C 1
ATOM 892 O O . VAL A 1 117 ? -28.298 -15.766 36.172 1.00 43.34 117 VAL A O 1
ATOM 895 N N . ALA A 1 118 ? -30.415 -16.406 36.521 1.00 41.50 118 ALA A N 1
ATOM 896 C CA . ALA A 1 118 ? -30.366 -16.262 37.970 1.00 41.50 118 ALA A CA 1
ATOM 897 C C . ALA A 1 118 ? -29.768 -17.531 38.604 1.00 41.50 118 ALA A C 1
ATOM 899 O O . ALA A 1 118 ? -30.431 -18.565 38.687 1.00 41.50 118 ALA A O 1
ATOM 900 N N . THR A 1 119 ? -28.517 -17.471 39.058 1.00 42.25 119 THR A N 1
ATOM 901 C CA . THR A 1 119 ? -27.957 -18.469 39.983 1.00 42.25 119 THR A CA 1
ATOM 902 C C . THR A 1 119 ? -28.454 -18.194 41.403 1.00 42.25 119 THR A C 1
ATOM 904 O O . THR A 1 119 ? -28.522 -17.045 41.830 1.00 42.25 119 THR A O 1
ATOM 907 N N . GLY A 1 120 ? -28.828 -19.255 42.124 1.00 38.75 120 GLY A N 1
ATOM 908 C CA . GLY A 1 120 ? -29.576 -19.227 43.392 1.00 38.75 120 GLY A CA 1
ATOM 909 C C . GLY A 1 120 ? -28.914 -18.566 44.609 1.00 38.75 120 GLY A C 1
ATOM 910 O O . GLY A 1 120 ? -29.435 -18.728 45.703 1.00 38.75 120 GLY A O 1
ATOM 911 N N . ASP A 1 121 ? -27.833 -17.806 44.433 1.00 40.72 121 ASP A N 1
ATOM 912 C CA . ASP A 1 121 ? -27.108 -17.110 45.507 1.00 40.72 121 ASP A CA 1
ATOM 913 C C . ASP A 1 121 ? -27.308 -15.579 45.479 1.00 40.72 121 ASP A C 1
ATOM 915 O O . ASP A 1 121 ? -26.598 -14.832 46.147 1.00 40.72 121 ASP A O 1
ATOM 919 N N . GLY A 1 122 ? -28.283 -15.079 44.709 1.00 43.38 122 GLY A N 1
ATOM 920 C CA . GLY A 1 122 ? -28.616 -13.647 44.661 1.00 43.38 122 GLY A CA 1
ATOM 921 C C . GLY A 1 122 ? -27.582 -12.772 43.943 1.00 43.38 122 GLY A C 1
ATOM 922 O O . GLY A 1 122 ? -27.731 -11.551 43.899 1.00 43.38 122 GLY A O 1
ATOM 923 N N . GLU A 1 123 ? -26.559 -13.376 43.339 1.00 36.34 123 GLU A N 1
ATOM 924 C CA . GLU A 1 123 ? -25.599 -12.682 42.491 1.00 36.34 123 GLU A CA 1
ATOM 925 C C . GLU A 1 123 ? -26.137 -12.632 41.053 1.00 36.34 123 GLU A C 1
ATOM 927 O O . GLU A 1 123 ? -26.118 -13.611 40.305 1.00 36.34 123 GLU A O 1
ATOM 932 N N . LEU A 1 124 ? -26.678 -11.468 40.689 1.00 38.62 124 LEU A N 1
ATOM 933 C CA . LEU A 1 124 ? -27.033 -11.096 39.320 1.00 38.62 124 LEU A CA 1
ATOM 934 C C . LEU A 1 124 ? -25.741 -10.979 38.497 1.00 38.62 124 LEU A C 1
ATOM 936 O O . LEU A 1 124 ? -25.166 -9.900 38.365 1.00 38.62 124 LEU A O 1
ATOM 940 N N . LEU A 1 125 ? -25.272 -12.089 37.928 1.00 38.62 125 LEU A N 1
ATOM 941 C CA . LEU A 1 125 ? -24.317 -12.046 36.824 1.00 38.62 125 LEU A CA 1
ATOM 942 C C . LEU A 1 125 ? -25.087 -11.687 35.554 1.00 38.62 125 LEU A C 1
ATOM 944 O O . LEU A 1 125 ? -25.439 -12.545 34.746 1.00 38.62 125 LEU A O 1
ATOM 948 N N . VAL A 1 126 ? -25.350 -10.390 35.382 1.00 41.06 126 VAL A N 1
ATOM 949 C CA . VAL A 1 126 ? -25.609 -9.826 34.057 1.00 41.06 126 VAL A CA 1
ATOM 950 C C . VAL A 1 126 ? -24.347 -10.105 33.255 1.00 41.06 126 VAL A C 1
ATOM 952 O O . VAL A 1 126 ? -23.326 -9.436 33.416 1.00 41.06 126 VAL A O 1
ATOM 955 N N . ARG A 1 127 ? -24.374 -11.159 32.437 1.00 42.38 127 ARG A N 1
ATOM 956 C CA . ARG A 1 127 ? -23.363 -11.359 31.410 1.00 42.38 127 ARG A CA 1
ATOM 957 C C . ARG A 1 127 ? -23.668 -10.345 30.318 1.00 42.38 127 ARG A C 1
ATOM 959 O O . ARG A 1 127 ? -24.195 -10.705 29.271 1.00 42.38 127 ARG A O 1
ATOM 966 N N . ASP A 1 128 ? -23.334 -9.084 30.592 1.00 42.09 128 ASP A N 1
ATOM 967 C CA . ASP A 1 128 ? -22.973 -8.131 29.556 1.00 42.09 128 ASP A CA 1
ATOM 968 C C . ASP A 1 128 ? -21.902 -8.851 28.741 1.00 42.09 128 ASP A C 1
ATOM 970 O O . ASP A 1 128 ? -20.741 -8.963 29.139 1.00 42.09 128 ASP A O 1
ATOM 974 N N . VAL A 1 129 ? -22.309 -9.464 27.632 1.00 48.03 129 VAL A N 1
ATOM 975 C CA . VAL A 1 129 ? -21.381 -9.856 26.582 1.00 48.03 129 VAL A CA 1
ATOM 976 C C . VAL A 1 129 ? -20.922 -8.524 26.006 1.00 48.03 129 VAL A C 1
ATOM 978 O O . VAL A 1 129 ? -21.511 -7.981 25.078 1.00 48.03 129 VAL A O 1
ATOM 981 N N . ASP A 1 130 ? -19.939 -7.966 26.709 1.00 53.53 130 ASP A N 1
ATOM 982 C CA . ASP A 1 130 ? -19.395 -6.623 26.641 1.00 53.53 130 ASP A CA 1
ATOM 983 C C . ASP A 1 130 ? -19.268 -6.162 25.184 1.00 53.53 130 ASP A C 1
ATOM 985 O O . ASP A 1 130 ? -18.345 -6.560 24.465 1.00 53.53 130 ASP A O 1
ATOM 989 N N . GLU A 1 131 ? -20.110 -5.220 24.750 1.00 55.72 131 GLU A N 1
ATOM 990 C CA . GLU A 1 131 ? -19.890 -4.481 23.497 1.00 55.72 131 GLU A CA 1
ATOM 991 C C . GLU A 1 131 ? -18.460 -3.895 23.435 1.00 55.72 131 GLU A C 1
ATOM 993 O O . GLU A 1 131 ? -17.884 -3.705 22.360 1.00 55.72 131 GLU A O 1
ATOM 998 N N . ARG A 1 132 ? -17.844 -3.662 24.606 1.00 61.19 132 ARG A N 1
ATOM 999 C CA . ARG A 1 132 ? -16.447 -3.245 24.778 1.00 61.19 132 ARG A CA 1
ATOM 1000 C C . ARG A 1 132 ? -15.409 -4.286 24.365 1.00 61.19 132 ARG A C 1
ATOM 1002 O O . ARG A 1 132 ? -14.359 -3.878 23.868 1.00 61.19 132 ARG A O 1
ATOM 1009 N N . G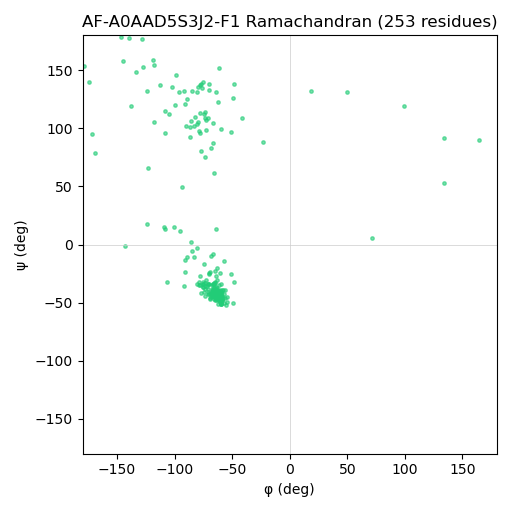LU A 1 133 ? -15.659 -5.581 24.531 1.00 67.56 133 GLU A N 1
ATOM 1010 C CA . GLU A 1 133 ? -14.721 -6.632 24.110 1.00 67.56 133 GLU A CA 1
ATOM 1011 C C . GLU A 1 133 ? -14.686 -6.778 22.582 1.00 67.56 133 GLU A C 1
ATOM 1013 O O . GLU A 1 133 ? -13.619 -7.008 22.004 1.00 67.56 133 GLU A O 1
ATOM 1018 N N . GLY A 1 134 ? -15.806 -6.499 21.904 1.00 74.81 134 GLY A N 1
ATOM 1019 C CA . GLY A 1 134 ? -15.880 -6.476 20.439 1.00 74.81 134 GLY A CA 1
ATOM 1020 C C . GLY A 1 134 ? -14.966 -5.426 19.790 1.00 74.81 134 GLY A C 1
ATOM 1021 O O . GLY A 1 134 ? -14.373 -5.677 18.737 1.00 74.81 134 GLY A O 1
ATOM 1022 N N . TRP A 1 135 ? -14.785 -4.269 20.436 1.00 80.31 135 TRP A N 1
ATOM 1023 C CA . TRP A 1 135 ? -13.904 -3.198 19.946 1.00 80.31 135 TRP A CA 1
ATOM 1024 C C . TRP A 1 135 ? -12.423 -3.573 19.970 1.00 80.31 135 TRP A C 1
ATOM 1026 O O . TRP A 1 135 ? -11.680 -3.222 19.052 1.00 80.31 135 TRP A O 1
ATOM 1036 N N . PHE A 1 136 ? -11.984 -4.298 20.997 1.00 82.75 136 PHE A N 1
ATOM 1037 C CA . PHE A 1 136 ? -10.601 -4.754 21.100 1.00 82.75 136 PHE A CA 1
ATOM 1038 C C . PHE A 1 136 ? -10.262 -5.742 19.985 1.00 82.75 136 PHE A C 1
ATOM 1040 O O . PHE A 1 136 ? -9.262 -5.585 19.278 1.00 82.75 136 PHE A O 1
ATOM 1047 N N . GLU A 1 137 ? -11.141 -6.722 19.787 1.00 83.31 137 GLU A N 1
ATOM 1048 C CA . GLU A 1 137 ? -10.980 -7.718 18.736 1.00 83.31 137 GLU A CA 1
ATOM 1049 C C . GLU A 1 137 ? -11.041 -7.060 17.350 1.00 83.31 137 GLU A C 1
ATOM 1051 O O . GLU A 1 137 ? -10.266 -7.397 16.460 1.00 83.31 137 GLU A O 1
ATOM 1056 N N . SER A 1 138 ? -11.913 -6.069 17.156 1.00 85.81 138 SER A N 1
ATOM 1057 C CA . SER A 1 138 ? -11.968 -5.255 15.935 1.00 85.81 138 SER A CA 1
ATOM 1058 C C . SER A 1 138 ? -10.654 -4.507 15.662 1.00 85.81 138 SER A C 1
ATOM 1060 O O . SER A 1 138 ? -10.096 -4.637 14.571 1.00 85.81 138 SER A O 1
ATOM 1062 N N . LEU A 1 139 ? -10.099 -3.792 16.649 1.00 89.19 139 LEU A N 1
ATOM 1063 C CA . LEU A 1 139 ? -8.827 -3.071 16.502 1.00 89.19 139 LEU A CA 1
ATOM 1064 C C . LEU A 1 139 ? -7.664 -4.012 16.184 1.00 89.19 139 LEU A C 1
ATOM 1066 O O . LEU A 1 139 ? -6.840 -3.708 15.319 1.00 89.19 139 LEU A O 1
ATOM 1070 N N . ASN A 1 140 ? -7.609 -5.170 16.843 1.00 87.88 140 ASN A N 1
ATOM 1071 C CA . ASN A 1 140 ? -6.588 -6.177 16.581 1.00 87.88 140 ASN A CA 1
ATOM 1072 C C . ASN A 1 140 ? -6.674 -6.685 15.130 1.00 87.88 140 ASN A C 1
ATOM 1074 O O . ASN A 1 140 ? -5.676 -6.666 14.401 1.00 87.88 140 ASN A O 1
ATOM 1078 N N . ARG A 1 141 ? -7.879 -7.036 14.664 1.00 86.25 141 ARG A N 1
ATOM 1079 C CA . ARG A 1 141 ? -8.136 -7.472 13.281 1.00 86.25 141 ARG A CA 1
ATOM 1080 C C . ARG A 1 141 ? -7.810 -6.391 12.251 1.00 86.25 141 ARG A C 1
ATOM 1082 O O . ARG A 1 141 ? -7.141 -6.675 11.254 1.00 86.25 141 ARG A O 1
ATOM 1089 N N . ALA A 1 142 ? -8.218 -5.151 12.512 1.00 89.75 142 ALA A N 1
ATOM 1090 C CA . ALA A 1 142 ? -7.911 -4.004 11.667 1.00 89.75 142 ALA A CA 1
ATOM 1091 C C . ALA A 1 142 ? -6.392 -3.770 11.577 1.00 89.75 142 ALA A C 1
ATOM 1093 O O . ALA A 1 142 ? -5.858 -3.588 10.481 1.00 89.75 142 ALA A O 1
ATOM 1094 N N . SER A 1 143 ? -5.669 -3.866 12.700 1.00 92.56 143 SER A N 1
ATOM 1095 C CA . SER A 1 143 ? -4.208 -3.717 12.734 1.00 92.56 143 SER A CA 1
ATOM 1096 C C . SER A 1 143 ? -3.491 -4.808 11.934 1.00 92.56 143 SER A C 1
ATOM 1098 O O . SER A 1 143 ? -2.550 -4.520 11.188 1.00 92.56 143 SER A O 1
ATOM 1100 N N . GLN A 1 144 ? -3.962 -6.056 12.022 1.00 89.81 144 GLN A N 1
ATOM 1101 C CA . GLN A 1 144 ? -3.404 -7.177 11.274 1.00 89.81 144 GLN A CA 1
ATOM 1102 C C . GLN A 1 144 ? -3.567 -6.957 9.770 1.00 89.81 144 GLN A C 1
ATOM 1104 O O . GLN A 1 144 ? -2.642 -7.201 8.993 1.00 89.81 144 GLN A O 1
ATOM 1109 N N . ALA A 1 145 ? -4.711 -6.432 9.349 1.00 88.00 145 ALA A N 1
ATOM 1110 C CA . ALA A 1 145 ? -4.938 -6.132 7.952 1.00 88.00 145 ALA A CA 1
ATOM 1111 C C . ALA A 1 145 ? -4.126 -4.936 7.441 1.00 88.00 145 ALA A C 1
ATOM 1113 O O . ALA A 1 145 ? -3.505 -5.024 6.375 1.00 88.00 145 ALA A O 1
ATOM 1114 N N . ALA A 1 146 ? -4.045 -3.856 8.222 1.00 92.00 146 ALA A N 1
ATOM 1115 C CA . ALA A 1 146 ? -3.191 -2.712 7.912 1.00 92.00 146 ALA A CA 1
ATOM 1116 C C . ALA A 1 146 ? -1.720 -3.138 7.777 1.00 92.00 146 ALA A C 1
ATOM 1118 O O . ALA A 1 146 ? -1.033 -2.709 6.847 1.00 92.00 146 ALA A O 1
ATOM 1119 N N . ARG A 1 147 ? -1.255 -4.060 8.633 1.00 93.50 147 ARG A N 1
ATOM 1120 C CA . ARG A 1 147 ? 0.081 -4.664 8.543 1.00 93.50 147 ARG A CA 1
ATOM 1121 C C . ARG A 1 147 ? 0.291 -5.389 7.218 1.00 93.50 147 ARG A C 1
ATOM 1123 O O . ARG A 1 147 ? 1.296 -5.147 6.558 1.00 93.50 147 ARG A O 1
ATOM 1130 N N . THR A 1 148 ? -0.625 -6.275 6.821 1.00 89.81 148 THR A N 1
ATOM 1131 C CA . THR A 1 148 ? -0.478 -7.029 5.560 1.00 89.81 148 THR A CA 1
ATOM 1132 C C . THR A 1 148 ? -0.425 -6.107 4.345 1.00 89.81 148 THR A C 1
ATOM 1134 O O . THR A 1 148 ? 0.469 -6.246 3.511 1.00 89.81 148 THR A O 1
ATOM 1137 N N . THR A 1 149 ? -1.309 -5.108 4.297 1.00 91.81 149 THR A N 1
ATOM 1138 C CA . THR A 1 149 ? -1.334 -4.097 3.233 1.00 91.81 149 THR A CA 1
ATOM 1139 C C . THR A 1 149 ? -0.022 -3.316 3.203 1.00 91.81 149 THR A C 1
ATOM 1141 O O . THR A 1 149 ? 0.581 -3.142 2.147 1.00 91.81 149 THR A O 1
ATOM 1144 N N . THR A 1 150 ? 0.470 -2.909 4.374 1.00 94.88 150 THR A N 1
ATOM 1145 C CA . THR A 1 150 ? 1.718 -2.151 4.504 1.00 94.88 150 THR A CA 1
ATOM 1146 C C . THR A 1 150 ? 2.926 -2.945 4.039 1.00 94.88 150 THR A C 1
ATOM 1148 O O . THR A 1 150 ? 3.739 -2.418 3.287 1.00 94.88 150 THR A O 1
ATOM 1151 N N . LEU A 1 151 ? 3.051 -4.212 4.439 1.00 93.81 151 LEU A N 1
ATOM 1152 C CA . LEU A 1 151 ? 4.169 -5.052 4.013 1.00 93.81 151 LEU A CA 1
ATOM 1153 C C . LEU A 1 151 ? 4.170 -5.245 2.494 1.00 93.81 151 LEU A C 1
ATOM 1155 O O . LEU A 1 151 ? 5.219 -5.132 1.867 1.00 93.81 151 LEU A O 1
ATOM 1159 N N . LEU A 1 152 ? 3.003 -5.472 1.890 1.00 91.81 152 LEU A N 1
ATOM 1160 C CA . LEU A 1 152 ? 2.892 -5.656 0.444 1.00 91.81 152 LEU A CA 1
ATOM 1161 C C . LEU A 1 152 ? 3.196 -4.360 -0.324 1.00 91.81 152 LEU A C 1
ATOM 1163 O O . LEU A 1 152 ? 3.999 -4.389 -1.259 1.00 91.81 152 LEU A O 1
ATOM 1167 N N . LEU A 1 153 ? 2.659 -3.213 0.106 1.00 94.62 153 LEU A N 1
ATOM 1168 C CA . LEU A 1 153 ? 3.009 -1.910 -0.475 1.00 94.62 153 LEU A CA 1
ATOM 1169 C C . LEU A 1 153 ? 4.498 -1.605 -0.330 1.00 94.62 153 LEU A C 1
ATOM 1171 O O . LEU A 1 153 ? 5.123 -1.182 -1.296 1.00 94.62 153 LEU A O 1
ATOM 1175 N N . LEU A 1 154 ? 5.088 -1.895 0.829 1.00 95.31 154 LEU A N 1
ATOM 1176 C CA . LEU A 1 154 ? 6.513 -1.694 1.068 1.00 95.31 154 LEU A CA 1
ATOM 1177 C C . LEU A 1 154 ? 7.374 -2.578 0.156 1.00 95.31 154 LEU A C 1
ATOM 1179 O O . LEU A 1 154 ? 8.367 -2.107 -0.399 1.00 95.31 154 LEU A O 1
ATOM 1183 N N . THR A 1 155 ? 7.000 -3.844 -0.051 1.00 93.19 155 THR A N 1
ATOM 1184 C CA . THR A 1 155 ? 7.719 -4.717 -0.997 1.00 93.19 155 THR A CA 1
ATOM 1185 C C . THR A 1 155 ? 7.620 -4.205 -2.431 1.00 93.19 155 THR A C 1
ATOM 1187 O O . THR A 1 155 ? 8.622 -4.167 -3.142 1.00 93.19 155 THR A O 1
ATOM 1190 N N . LEU A 1 156 ? 6.443 -3.733 -2.847 1.00 92.75 156 LEU A N 1
ATOM 1191 C CA . LEU A 1 156 ? 6.264 -3.150 -4.170 1.00 92.75 156 LEU A CA 1
ATOM 1192 C C . LEU A 1 156 ? 7.067 -1.852 -4.316 1.00 92.75 156 LEU A C 1
ATOM 1194 O O . LEU A 1 156 ? 7.702 -1.640 -5.345 1.00 92.75 156 LEU A O 1
ATOM 1198 N N . ALA A 1 157 ? 7.080 -1.009 -3.282 1.00 94.38 157 ALA A N 1
ATOM 1199 C CA . ALA A 1 157 ? 7.788 0.261 -3.282 1.00 94.38 157 ALA A CA 1
ATOM 1200 C C . ALA A 1 157 ? 9.292 0.112 -3.320 1.00 94.38 157 ALA A C 1
ATOM 1202 O O . ALA A 1 157 ? 9.950 0.786 -4.112 1.00 94.38 157 ALA A O 1
ATOM 1203 N N . THR A 1 158 ? 9.831 -0.802 -2.523 1.00 93.88 158 THR A N 1
ATOM 1204 C CA . THR A 1 158 ? 11.260 -1.097 -2.535 1.00 93.88 158 THR A CA 1
ATOM 1205 C C . THR A 1 158 ? 11.678 -1.626 -3.900 1.00 93.88 158 THR A C 1
ATOM 1207 O O . THR A 1 158 ? 12.563 -1.037 -4.512 1.00 93.88 158 THR A O 1
ATOM 1210 N N . LEU A 1 159 ? 10.988 -2.633 -4.446 1.00 91.56 159 LEU A N 1
ATOM 1211 C CA . LEU A 1 159 ? 11.305 -3.184 -5.767 1.00 91.56 159 LEU A CA 1
ATOM 1212 C C . LEU A 1 159 ? 11.150 -2.146 -6.884 1.00 91.56 159 LEU A C 1
ATOM 1214 O O . LEU A 1 159 ? 12.065 -1.961 -7.678 1.00 91.56 159 LEU A O 1
ATOM 1218 N N . ALA A 1 160 ? 10.047 -1.399 -6.932 1.00 90.88 160 ALA A N 1
ATOM 1219 C CA . ALA A 1 160 ? 9.836 -0.398 -7.977 1.00 90.88 160 ALA A CA 1
ATOM 1220 C C . ALA A 1 160 ? 10.837 0.770 -7.918 1.00 90.88 160 ALA A C 1
ATOM 1222 O O . ALA A 1 160 ? 11.050 1.424 -8.942 1.00 90.88 160 ALA A O 1
ATOM 1223 N N . SER A 1 161 ? 11.450 1.022 -6.754 1.00 92.44 161 SER A N 1
ATOM 1224 C CA . SER A 1 161 ? 12.388 2.130 -6.529 1.00 92.44 161 SER A CA 1
ATOM 1225 C C . SER A 1 161 ? 13.853 1.778 -6.780 1.00 92.44 161 SER A C 1
ATOM 1227 O O . SER A 1 161 ? 14.665 2.699 -6.856 1.00 92.44 161 SER A O 1
ATOM 1229 N N . ILE A 1 162 ? 14.216 0.495 -6.911 1.00 91.56 162 ILE A N 1
ATOM 1230 C CA . ILE A 1 162 ? 15.613 0.111 -7.158 1.00 91.56 162 ILE A CA 1
ATOM 1231 C C . ILE A 1 162 ? 16.065 0.710 -8.501 1.00 91.56 162 ILE A C 1
ATOM 1233 O O . ILE A 1 162 ? 15.430 0.445 -9.532 1.00 91.56 162 ILE A O 1
ATOM 1237 N N . PRO A 1 163 ? 17.143 1.516 -8.508 1.00 88.56 163 PRO A N 1
ATOM 1238 C CA . PRO A 1 163 ? 17.715 2.019 -9.742 1.00 88.56 163 PRO A CA 1
ATOM 1239 C C . PRO A 1 163 ? 18.387 0.878 -10.511 1.00 88.56 163 PRO A C 1
ATOM 1241 O O . PRO A 1 163 ? 19.086 0.045 -9.938 1.00 88.56 163 PRO A O 1
ATOM 1244 N N . ILE A 1 164 ? 18.179 0.863 -11.822 1.00 87.94 164 ILE A N 1
ATOM 1245 C CA . ILE A 1 164 ? 18.777 -0.068 -12.770 1.00 87.94 164 ILE A CA 1
ATOM 1246 C C . ILE A 1 164 ? 19.499 0.722 -13.848 1.00 87.94 164 ILE A C 1
ATOM 1248 O O . ILE A 1 164 ? 18.951 1.661 -14.436 1.00 87.94 164 ILE A O 1
ATOM 1252 N N . GLU A 1 165 ? 20.727 0.296 -14.104 1.00 87.94 165 GLU A N 1
ATOM 1253 C CA . GLU A 1 165 ? 21.545 0.761 -15.212 1.00 87.94 165 GLU A CA 1
ATOM 1254 C C . GLU A 1 165 ? 21.063 0.129 -16.521 1.00 87.94 165 GLU A C 1
ATOM 1256 O O . GLU A 1 165 ? 20.798 -1.073 -16.594 1.00 87.94 165 GLU A O 1
ATOM 1261 N N . TYR A 1 166 ? 20.936 0.940 -17.565 1.00 85.88 166 TYR A N 1
ATOM 1262 C CA . TYR A 1 166 ? 20.599 0.488 -18.912 1.00 85.88 166 TYR A CA 1
ATOM 1263 C C . TYR A 1 166 ? 21.327 1.335 -19.954 1.00 85.88 166 TYR A C 1
ATOM 1265 O O . TYR A 1 166 ? 21.724 2.469 -19.678 1.00 85.88 166 TYR A O 1
ATOM 1273 N N . HIS A 1 167 ? 21.496 0.797 -21.160 1.00 87.00 167 HIS A N 1
ATOM 1274 C CA . HIS A 1 167 ? 22.085 1.552 -22.260 1.00 87.00 167 HIS A CA 1
ATOM 1275 C C . HIS A 1 167 ? 21.037 2.459 -22.909 1.00 87.00 167 HIS A C 1
ATOM 1277 O O . HIS A 1 167 ? 19.926 2.030 -23.226 1.00 87.00 167 HIS A O 1
ATOM 1283 N N . CYS A 1 168 ? 21.393 3.724 -23.099 1.00 84.88 168 CYS A N 1
ATOM 1284 C CA . CYS A 1 168 ? 20.526 4.754 -23.655 1.00 84.88 168 CYS A CA 1
ATOM 1285 C C . CYS A 1 168 ? 21.267 5.552 -24.732 1.00 84.88 168 CYS A C 1
ATOM 1287 O O . CYS A 1 168 ? 22.483 5.737 -24.658 1.00 84.88 168 CYS A O 1
ATOM 1289 N N . VAL A 1 169 ? 20.516 6.031 -25.723 1.00 86.31 169 VAL A N 1
ATOM 1290 C CA . VAL A 1 169 ? 21.006 7.009 -26.699 1.00 86.31 169 VAL A CA 1
ATOM 1291 C C . VAL A 1 169 ? 20.735 8.396 -26.131 1.00 86.31 169 VAL A C 1
ATOM 1293 O O . VAL A 1 169 ? 19.592 8.701 -25.780 1.00 86.31 169 VAL A O 1
ATOM 1296 N N . VAL A 1 170 ? 21.768 9.226 -26.038 1.00 83.81 170 VAL A N 1
ATOM 1297 C CA . VAL A 1 170 ? 21.620 10.652 -25.738 1.00 83.81 170 VAL A CA 1
ATOM 1298 C C . VAL A 1 170 ? 21.712 11.406 -27.054 1.00 83.81 170 VAL A C 1
ATOM 1300 O O . VAL A 1 170 ? 22.709 11.300 -27.767 1.00 83.81 170 VAL A O 1
ATOM 1303 N N . ASP A 1 171 ? 20.641 12.127 -27.382 1.00 78.94 171 ASP A N 1
ATOM 1304 C CA . ASP A 1 171 ? 20.578 12.965 -28.575 1.00 78.94 171 ASP A CA 1
ATOM 1305 C C . ASP A 1 171 ? 21.325 14.275 -28.292 1.00 78.94 171 ASP A C 1
ATOM 1307 O O . ASP A 1 171 ? 20.815 15.173 -27.615 1.00 78.94 171 ASP A O 1
ATOM 1311 N N . ASP A 1 172 ? 22.582 14.338 -28.725 1.00 77.44 172 ASP A N 1
ATOM 1312 C CA . ASP A 1 172 ? 23.370 15.565 -28.727 1.00 77.44 172 ASP A CA 1
ATOM 1313 C C . ASP A 1 172 ? 23.349 16.170 -30.132 1.00 77.44 172 ASP A C 1
ATOM 1315 O O . ASP A 1 172 ? 23.372 15.461 -31.137 1.00 77.44 172 ASP A O 1
ATOM 1319 N N . ARG A 1 173 ? 23.361 17.503 -30.211 1.00 76.06 173 ARG A N 1
ATOM 1320 C CA . ARG A 1 173 ? 23.214 18.282 -31.452 1.00 76.06 173 ARG A CA 1
ATOM 1321 C C . ARG A 1 173 ? 24.262 17.953 -32.525 1.00 76.06 173 ARG A C 1
ATOM 1323 O O . ARG A 1 173 ? 24.100 18.388 -33.660 1.00 76.06 173 ARG A O 1
ATOM 1330 N N . HIS A 1 174 ? 25.333 17.246 -32.164 1.00 75.38 174 HIS A N 1
ATOM 1331 C CA . HIS A 1 174 ? 26.459 16.928 -33.041 1.00 75.38 174 HIS A CA 1
ATOM 1332 C C . HIS A 1 174 ? 26.491 15.459 -33.494 1.00 75.38 174 HIS A C 1
ATOM 1334 O O . HIS A 1 174 ? 26.921 15.205 -34.615 1.00 75.38 174 HIS A O 1
ATOM 1340 N N . ALA A 1 175 ? 26.036 14.511 -32.667 1.00 78.06 175 ALA A N 1
ATOM 1341 C CA . ALA A 1 175 ? 25.814 13.107 -33.025 1.00 78.06 175 ALA A CA 1
ATOM 1342 C C . ALA A 1 175 ? 25.161 12.358 -31.844 1.00 78.06 175 ALA A C 1
ATOM 1344 O O . ALA A 1 175 ? 25.593 12.557 -30.703 1.00 78.06 175 ALA A O 1
ATOM 1345 N N . PRO A 1 176 ? 24.195 11.453 -32.086 1.00 82.69 176 PRO A N 1
ATOM 1346 C CA . PRO A 1 176 ? 23.717 10.544 -31.054 1.00 82.69 176 PRO A CA 1
ATOM 1347 C C . PRO A 1 176 ? 24.850 9.611 -30.610 1.00 82.69 176 PRO A C 1
ATOM 1349 O O . PRO A 1 176 ? 25.521 8.993 -31.438 1.00 82.69 176 PRO A O 1
ATOM 1352 N N . TYR A 1 177 ? 25.056 9.488 -29.300 1.00 85.38 177 TYR A N 1
ATOM 1353 C CA . TYR A 1 177 ? 26.007 8.534 -28.729 1.00 85.38 177 TYR A CA 1
ATOM 1354 C C . TYR A 1 177 ? 25.348 7.662 -27.660 1.00 85.38 177 TYR A C 1
ATOM 1356 O O . TYR A 1 177 ? 24.376 8.046 -27.005 1.00 85.38 177 TYR A O 1
ATOM 1364 N N . CYS A 1 178 ? 25.894 6.459 -27.493 1.00 86.69 178 CYS A N 1
ATOM 1365 C CA . CYS A 1 178 ? 25.459 5.515 -26.476 1.00 86.69 178 CYS A CA 1
ATOM 1366 C C . CYS A 1 178 ? 26.154 5.795 -25.150 1.00 86.69 178 CYS A C 1
ATOM 1368 O O . CYS A 1 178 ? 27.379 5.888 -25.091 1.00 86.69 178 CYS A O 1
ATOM 1370 N N . THR A 1 179 ? 25.379 5.845 -24.075 1.00 87.12 179 THR A N 1
ATOM 1371 C CA . THR A 1 179 ? 25.894 5.920 -22.707 1.00 87.12 179 THR A CA 1
ATOM 1372 C C . THR A 1 179 ? 25.068 5.034 -21.774 1.00 87.12 179 THR A C 1
ATOM 1374 O O . THR A 1 179 ? 24.124 4.356 -22.195 1.00 87.12 179 THR A O 1
ATOM 1377 N N . THR A 1 180 ? 25.456 4.975 -20.507 1.00 85.19 180 THR A N 1
ATOM 1378 C CA . THR A 1 180 ? 24.690 4.325 -19.448 1.00 85.19 180 THR A CA 1
ATOM 1379 C C . THR A 1 180 ? 23.774 5.345 -18.772 1.00 85.19 180 THR A C 1
ATOM 1381 O O . THR A 1 180 ? 24.179 6.449 -18.410 1.00 85.19 180 THR A O 1
ATOM 1384 N N . CYS A 1 181 ? 22.510 4.972 -18.607 1.00 84.94 181 CYS A N 1
ATOM 1385 C CA . CYS A 1 181 ? 21.497 5.747 -17.902 1.00 84.94 181 CYS A CA 1
ATOM 1386 C C . CYS A 1 181 ? 20.996 4.966 -16.686 1.00 84.94 181 CYS A C 1
ATOM 1388 O O . CYS A 1 181 ? 20.979 3.735 -16.689 1.00 84.94 181 CYS A O 1
ATOM 1390 N N . LEU A 1 182 ? 20.504 5.683 -15.672 1.00 86.25 182 LEU A N 1
ATOM 1391 C CA . LEU A 1 182 ? 19.765 5.090 -14.554 1.00 86.25 182 LEU A CA 1
ATOM 1392 C C . LEU A 1 182 ? 18.265 5.330 -14.720 1.00 86.25 182 LEU A C 1
ATOM 1394 O O . LEU A 1 182 ? 17.820 6.435 -15.031 1.00 86.25 182 LEU A O 1
ATOM 1398 N N . THR A 1 183 ? 17.468 4.295 -14.480 1.00 88.50 183 THR A N 1
ATOM 1399 C CA . THR A 1 183 ? 16.011 4.403 -14.335 1.00 88.50 183 THR A CA 1
ATOM 1400 C C . THR A 1 183 ? 15.511 3.376 -13.323 1.00 88.50 183 THR A C 1
ATOM 1402 O O . THR A 1 183 ? 16.291 2.614 -12.771 1.00 88.50 183 THR A O 1
ATOM 1405 N N . ASN A 1 184 ? 14.216 3.349 -13.050 1.00 89.69 184 ASN A N 1
ATOM 1406 C CA . ASN A 1 184 ? 13.598 2.436 -12.095 1.00 89.69 184 ASN A CA 1
ATOM 1407 C C . ASN A 1 184 ? 12.416 1.688 -12.734 1.00 89.69 184 ASN A C 1
ATOM 1409 O O . ASN A 1 184 ? 12.059 1.912 -13.895 1.00 89.69 184 ASN A O 1
ATOM 1413 N N . ALA A 1 185 ? 11.799 0.777 -11.977 1.00 89.94 185 ALA A N 1
ATOM 1414 C CA . ALA A 1 185 ? 10.622 0.030 -12.432 1.00 89.94 185 ALA A CA 1
ATOM 1415 C C . ALA A 1 185 ? 9.308 0.822 -12.307 1.00 89.94 185 ALA A C 1
ATOM 1417 O O . ALA A 1 185 ? 8.255 0.326 -12.718 1.00 89.94 185 ALA A O 1
ATOM 1418 N N . ALA A 1 186 ? 9.340 2.041 -11.758 1.00 91.19 186 ALA A N 1
ATOM 1419 C CA . ALA A 1 186 ? 8.147 2.841 -11.521 1.00 91.19 186 ALA A CA 1
ATOM 1420 C C . ALA A 1 186 ? 7.492 3.272 -12.847 1.00 91.19 186 ALA A C 1
ATOM 1422 O O . ALA A 1 186 ? 7.931 4.176 -13.569 1.00 91.19 186 ALA A O 1
ATOM 1423 N N . THR A 1 187 ? 6.386 2.609 -13.164 1.00 91.94 187 THR A N 1
ATOM 1424 C CA . THR A 1 187 ? 5.544 2.889 -14.327 1.00 91.94 187 THR A CA 1
ATOM 1425 C C . THR A 1 187 ? 4.146 3.282 -13.867 1.00 91.94 187 THR A C 1
ATOM 1427 O O . THR A 1 187 ? 3.743 2.946 -12.756 1.00 91.94 187 THR A O 1
ATOM 1430 N N . VAL A 1 188 ? 3.394 3.968 -14.734 1.00 92.44 188 VAL A N 1
ATOM 1431 C CA . VAL A 1 188 ? 1.996 4.348 -14.466 1.00 92.44 188 VAL A CA 1
ATOM 1432 C C . VAL A 1 188 ? 1.142 3.168 -13.969 1.00 92.44 188 VAL A C 1
ATOM 1434 O O . VAL A 1 188 ? 0.535 3.313 -12.911 1.00 92.44 188 VAL A O 1
ATOM 1437 N N . PRO A 1 189 ? 1.118 1.985 -14.624 1.00 93.69 189 PRO A N 1
ATOM 1438 C CA . PRO A 1 189 ? 0.299 0.876 -14.138 1.00 93.69 189 PRO A CA 1
ATOM 1439 C C . PRO A 1 189 ? 0.743 0.372 -12.761 1.00 93.69 189 PRO A C 1
ATOM 1441 O O . PRO A 1 189 ? -0.111 0.074 -11.936 1.00 93.69 189 PRO A O 1
ATOM 1444 N N . VAL A 1 190 ? 2.048 0.339 -12.466 1.00 92.50 190 VAL A N 1
ATOM 1445 C CA . VAL A 1 190 ? 2.547 -0.058 -11.136 1.00 92.50 190 VAL A CA 1
ATOM 1446 C C . VAL A 1 190 ? 2.092 0.938 -10.065 1.00 92.50 190 VAL A C 1
ATOM 1448 O O . VAL A 1 190 ? 1.595 0.525 -9.020 1.00 92.50 190 VAL A O 1
ATOM 1451 N N . THR A 1 191 ? 2.191 2.245 -10.336 1.00 93.88 191 THR A N 1
ATOM 1452 C CA . THR A 1 191 ? 1.716 3.283 -9.407 1.00 93.88 191 THR A CA 1
ATOM 1453 C C . THR A 1 191 ? 0.201 3.237 -9.216 1.00 93.88 191 THR A C 1
ATOM 1455 O O . THR A 1 191 ? -0.273 3.331 -8.088 1.00 93.88 191 THR A O 1
ATOM 1458 N N . SER A 1 192 ? -0.571 3.036 -10.287 1.00 94.62 192 SER A N 1
ATOM 1459 C CA . SER A 1 192 ? -2.029 2.913 -10.202 1.00 94.62 192 SER A CA 1
ATOM 1460 C C . SER A 1 192 ? -2.435 1.678 -9.399 1.00 94.62 192 SER A C 1
ATOM 1462 O O . SER A 1 192 ? -3.293 1.783 -8.528 1.00 94.62 192 SER A O 1
ATOM 1464 N N . LEU A 1 193 ? -1.778 0.534 -9.623 1.00 93.38 193 LEU A N 1
ATOM 1465 C CA . LEU A 1 193 ? -2.028 -0.690 -8.860 1.00 93.38 193 LEU A CA 1
ATOM 1466 C C . LEU A 1 193 ? -1.716 -0.502 -7.369 1.00 93.38 193 LEU A C 1
ATOM 1468 O O . LEU A 1 193 ? -2.520 -0.912 -6.534 1.00 93.38 193 LEU A O 1
ATOM 1472 N N . ALA A 1 194 ? -0.624 0.187 -7.023 1.00 94.44 194 ALA A N 1
ATOM 1473 C CA . ALA A 1 194 ? -0.301 0.515 -5.634 1.00 94.44 194 ALA A CA 1
ATOM 1474 C C . ALA A 1 194 ? -1.420 1.328 -4.952 1.00 94.44 194 ALA A C 1
ATOM 1476 O O . ALA A 1 194 ? -1.853 0.975 -3.857 1.00 94.44 194 ALA A O 1
ATOM 1477 N N . TRP A 1 195 ? -1.954 2.358 -5.615 1.00 96.38 195 TRP A N 1
ATOM 1478 C CA . TRP A 1 195 ? -3.077 3.140 -5.084 1.00 96.38 195 TRP A CA 1
ATOM 1479 C C . TRP A 1 195 ? -4.370 2.335 -4.975 1.00 96.38 195 TRP A C 1
ATOM 1481 O O . TRP A 1 195 ? -5.076 2.459 -3.977 1.00 96.38 195 TRP A O 1
ATOM 1491 N N . THR A 1 196 ? -4.675 1.475 -5.952 1.00 94.12 196 THR A N 1
ATOM 1492 C CA . THR A 1 196 ? -5.848 0.590 -5.853 1.00 94.12 196 THR A CA 1
ATOM 1493 C C . THR A 1 196 ? -5.713 -0.386 -4.691 1.00 94.12 196 THR A C 1
ATOM 1495 O O . THR A 1 196 ? -6.665 -0.585 -3.943 1.00 94.12 196 THR A O 1
ATOM 1498 N N . PHE A 1 197 ? -4.517 -0.935 -4.479 1.00 92.44 197 PHE A N 1
ATOM 1499 C CA . PHE A 1 197 ? -4.243 -1.839 -3.375 1.00 92.44 197 PHE A CA 1
ATOM 1500 C C . PHE A 1 197 ? -4.346 -1.126 -2.021 1.00 92.44 197 PHE A C 1
ATOM 1502 O O . PHE A 1 197 ? -4.965 -1.648 -1.096 1.00 92.44 197 PHE A O 1
ATOM 1509 N N . PHE A 1 198 ? -3.818 0.098 -1.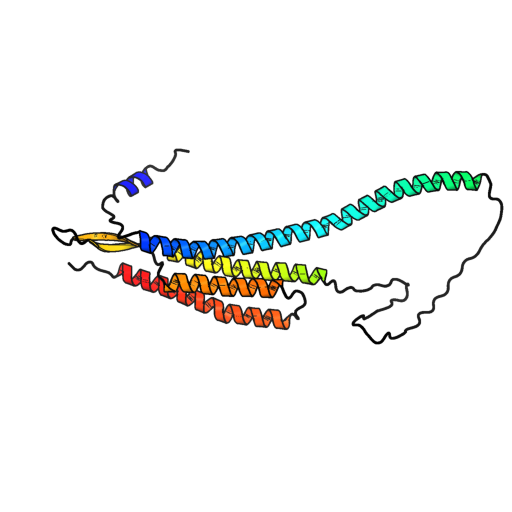924 1.00 94.88 198 PHE A N 1
ATOM 1510 C CA . PHE A 1 198 ? -4.001 0.953 -0.754 1.00 94.88 198 PHE A CA 1
ATOM 1511 C C . PHE A 1 198 ? -5.483 1.230 -0.478 1.00 94.88 198 PHE A C 1
ATOM 1513 O O . PHE A 1 198 ? -5.924 1.055 0.652 1.00 94.88 198 PHE A O 1
ATOM 1520 N N . ALA A 1 199 ? -6.264 1.612 -1.493 1.00 94.88 199 ALA A N 1
ATOM 1521 C CA . ALA A 1 199 ? -7.689 1.894 -1.338 1.00 94.88 199 ALA A CA 1
ATOM 1522 C C . ALA A 1 199 ? -8.465 0.660 -0.852 1.00 94.88 199 ALA A C 1
ATOM 1524 O O . ALA A 1 199 ? -9.232 0.763 0.101 1.00 94.88 199 ALA A O 1
ATOM 1525 N N . VAL A 1 200 ? -8.209 -0.514 -1.438 1.00 91.56 200 VAL A N 1
ATOM 1526 C CA . VAL A 1 200 ? -8.813 -1.785 -1.005 1.00 91.56 200 VAL A CA 1
ATOM 1527 C C . VAL A 1 200 ? -8.422 -2.114 0.441 1.00 91.56 200 VAL A C 1
ATOM 1529 O O . VAL A 1 200 ? -9.289 -2.465 1.243 1.00 91.56 200 VAL A O 1
ATOM 1532 N N . GLY A 1 201 ? -7.148 -1.944 0.805 1.00 91.75 201 GLY A N 1
ATOM 1533 C CA . GLY A 1 201 ? -6.665 -2.142 2.173 1.00 91.75 201 GLY A CA 1
ATOM 1534 C C . GLY A 1 201 ? -7.243 -1.139 3.180 1.00 91.75 201 GLY A C 1
ATOM 1535 O O . GLY A 1 201 ? -7.533 -1.506 4.317 1.00 91.75 201 GLY A O 1
ATOM 1536 N N . LEU A 1 202 ? -7.479 0.109 2.769 1.00 93.75 202 LEU A N 1
ATOM 1537 C CA . LEU A 1 202 ? -8.135 1.127 3.589 1.00 93.75 202 LEU A CA 1
ATOM 1538 C C . LEU A 1 202 ? -9.616 0.801 3.795 1.00 93.75 202 LEU A C 1
ATOM 1540 O O . LEU A 1 202 ? -10.097 0.839 4.925 1.00 93.75 202 LEU A O 1
ATOM 1544 N N . THR A 1 203 ? -10.340 0.446 2.732 1.00 91.75 203 THR A N 1
ATOM 1545 C CA . THR A 1 203 ? -11.736 -0.001 2.838 1.00 91.75 203 THR A CA 1
ATOM 1546 C C . THR A 1 203 ? -11.838 -1.198 3.771 1.00 91.75 203 THR A C 1
ATOM 1548 O O . THR A 1 203 ? -12.713 -1.235 4.631 1.00 91.75 203 THR A O 1
ATOM 1551 N N . TRP A 1 204 ? -10.910 -2.144 3.654 1.00 88.75 204 TRP A N 1
ATOM 1552 C CA . TRP A 1 204 ? -10.829 -3.282 4.552 1.00 88.75 204 TRP A CA 1
ATOM 1553 C C . TRP A 1 204 ? -10.632 -2.870 6.013 1.00 88.75 204 TRP A C 1
ATOM 1555 O O . TRP A 1 204 ? -11.373 -3.307 6.891 1.00 88.75 204 TRP A O 1
ATOM 1565 N N . PHE A 1 205 ? -9.637 -2.021 6.272 1.00 91.62 205 PHE A N 1
ATOM 1566 C CA . PHE A 1 205 ? -9.348 -1.515 7.607 1.00 91.62 205 PHE A CA 1
ATOM 1567 C C . PHE A 1 205 ? -10.587 -0.868 8.237 1.00 91.62 205 PHE A C 1
ATOM 1569 O O . PHE A 1 205 ? -10.924 -1.160 9.382 1.00 91.62 205 PHE A O 1
ATOM 1576 N N . LEU A 1 206 ? -11.303 -0.044 7.467 1.00 91.56 206 LEU A N 1
ATOM 1577 C CA . LEU A 1 206 ? -12.533 0.603 7.914 1.00 91.56 206 LEU A CA 1
ATOM 1578 C C . LEU A 1 206 ? -13.663 -0.402 8.161 1.00 91.56 206 LEU A C 1
ATOM 1580 O O . LEU A 1 206 ? -14.402 -0.241 9.124 1.00 91.56 206 LEU A O 1
ATOM 1584 N N . LEU A 1 207 ? -13.799 -1.445 7.339 1.00 89.06 207 LEU A N 1
ATOM 1585 C CA . LEU A 1 207 ? -14.811 -2.484 7.550 1.00 89.06 207 LEU A CA 1
ATOM 1586 C C . LEU A 1 207 ? -14.576 -3.263 8.848 1.00 89.06 207 LEU A C 1
ATOM 1588 O O . LEU A 1 207 ? -15.539 -3.505 9.573 1.00 89.06 207 LEU A O 1
ATOM 1592 N N . GLU A 1 208 ? -13.325 -3.621 9.155 1.00 88.88 208 GLU A N 1
ATOM 1593 C CA . GLU A 1 208 ? -12.984 -4.276 10.425 1.00 88.88 208 GLU A CA 1
ATOM 1594 C C . GLU A 1 208 ? -13.213 -3.333 11.614 1.00 88.88 208 GLU A C 1
ATOM 1596 O O . GLU A 1 208 ? -13.720 -3.777 12.641 1.00 88.88 208 GLU A O 1
ATOM 1601 N N . LEU A 1 209 ? -12.921 -2.032 11.467 1.00 88.94 209 LEU A N 1
ATOM 1602 C CA . LEU A 1 209 ? -13.108 -1.027 12.521 1.00 88.94 209 LEU A CA 1
ATOM 1603 C C . LEU A 1 209 ? -14.588 -0.710 12.803 1.00 88.94 209 LEU A C 1
ATOM 1605 O O . LEU A 1 209 ? -14.983 -0.544 13.952 1.00 88.94 209 LEU A O 1
ATOM 1609 N N . LEU A 1 210 ? -15.415 -0.604 11.760 1.00 88.69 210 LEU A N 1
ATOM 1610 C CA . LEU A 1 210 ? -16.816 -0.179 11.866 1.00 88.69 210 LEU A CA 1
ATOM 1611 C C . LEU A 1 210 ? -17.773 -1.311 12.248 1.00 88.69 210 LEU A C 1
ATOM 1613 O O . LEU A 1 210 ? -18.941 -1.048 12.529 1.00 88.69 210 LEU A O 1
ATOM 1617 N N . ARG A 1 211 ? -17.323 -2.571 12.226 1.00 84.88 211 ARG A N 1
ATOM 1618 C CA . ARG A 1 211 ? -18.178 -3.739 12.485 1.00 84.88 211 ARG A CA 1
ATOM 1619 C C . ARG A 1 211 ? -17.656 -4.612 13.634 1.00 84.88 211 ARG A C 1
ATOM 1621 O O . ARG A 1 211 ? -17.312 -5.775 13.407 1.00 84.88 211 ARG A O 1
ATOM 1628 N N . PRO A 1 212 ? -17.639 -4.090 14.875 1.00 72.69 212 PRO A N 1
ATOM 1629 C CA . PRO A 1 212 ? -17.115 -4.814 16.032 1.00 72.69 212 PRO A CA 1
ATOM 1630 C C . PRO A 1 212 ? -17.899 -6.092 16.375 1.00 72.69 212 PRO A C 1
ATOM 1632 O O . PRO A 1 212 ? -17.291 -7.064 16.814 1.00 72.69 212 PRO A O 1
ATOM 1635 N N . SER A 1 213 ? -19.208 -6.143 16.098 1.00 66.00 213 SER A N 1
ATOM 1636 C CA . SER A 1 213 ? -20.112 -7.239 16.497 1.00 66.00 213 SER A CA 1
ATOM 1637 C C . SER A 1 213 ? -20.350 -8.327 15.439 1.00 66.00 213 SER A C 1
ATOM 1639 O O . SER A 1 213 ? -21.259 -9.144 15.577 1.00 66.00 213 SER A O 1
ATOM 1641 N N . GLN A 1 214 ? -19.583 -8.361 14.346 1.00 64.81 214 GLN A N 1
ATOM 1642 C CA . GLN A 1 214 ? -19.851 -9.335 13.286 1.00 64.81 214 GLN A CA 1
ATOM 1643 C C . GLN A 1 214 ? -19.522 -10.782 13.686 1.00 64.81 214 GLN A C 1
ATOM 1645 O O . GLN A 1 214 ? -18.423 -11.074 14.157 1.00 64.81 214 GLN A O 1
ATOM 1650 N N . ASN A 1 215 ? -20.461 -11.692 13.392 1.00 71.19 215 ASN A N 1
ATOM 1651 C CA . ASN A 1 215 ? -20.295 -13.142 13.497 1.00 71.19 215 ASN A CA 1
ATOM 1652 C C . ASN A 1 215 ? -18.985 -13.599 12.832 1.00 71.19 215 ASN A C 1
ATOM 1654 O O . ASN A 1 215 ? -18.661 -13.184 11.719 1.00 71.19 215 ASN A O 1
ATOM 1658 N N . VAL A 1 216 ? -18.263 -14.524 13.473 1.00 71.19 216 VAL A N 1
ATOM 1659 C CA . VAL A 1 216 ? -16.959 -15.060 13.018 1.00 71.19 216 VAL A CA 1
ATOM 1660 C C . VAL A 1 216 ? -16.972 -15.494 11.539 1.00 71.19 216 VAL A C 1
ATOM 1662 O O . VAL A 1 216 ? -15.983 -15.338 10.822 1.00 71.19 216 VAL A O 1
ATOM 1665 N N . SER A 1 217 ? -18.125 -15.968 11.055 1.00 72.75 217 SER A N 1
ATOM 1666 C CA . SER A 1 217 ? -18.367 -16.343 9.658 1.00 72.75 217 SER A CA 1
ATOM 1667 C C . SER A 1 217 ? -18.143 -15.198 8.661 1.00 72.75 217 SER A C 1
ATOM 1669 O O . SER A 1 217 ? -17.458 -15.399 7.657 1.00 72.75 217 SER A O 1
ATOM 1671 N N . THR A 1 218 ? -18.662 -13.992 8.920 1.00 74.56 218 THR A N 1
ATOM 1672 C CA . THR A 1 218 ? -18.540 -12.878 7.966 1.00 74.56 218 THR A CA 1
ATOM 1673 C C . THR A 1 218 ? -17.125 -12.318 7.948 1.00 74.56 218 THR A C 1
ATOM 1675 O O . THR A 1 218 ? -16.626 -11.933 6.897 1.00 74.56 218 THR A O 1
ATOM 1678 N N . ALA A 1 219 ? -16.426 -12.321 9.083 1.00 71.56 219 ALA A N 1
ATOM 1679 C CA . ALA A 1 219 ? -15.016 -11.938 9.125 1.00 71.56 219 ALA A CA 1
ATOM 1680 C C . ALA A 1 219 ? -14.145 -12.891 8.281 1.00 71.56 219 ALA A C 1
ATOM 1682 O O . ALA A 1 219 ? -13.265 -12.449 7.541 1.00 71.56 219 ALA A O 1
ATOM 1683 N N . ALA A 1 220 ? -14.413 -14.199 8.336 1.00 76.81 220 ALA A N 1
ATOM 1684 C CA . ALA A 1 220 ? -13.677 -15.193 7.558 1.00 76.81 220 ALA A CA 1
ATOM 1685 C C . ALA A 1 220 ? -13.909 -15.055 6.043 1.00 76.81 220 ALA A C 1
ATOM 1687 O O . ALA A 1 220 ? -12.948 -15.101 5.272 1.00 76.81 220 ALA A O 1
ATOM 1688 N N . THR A 1 221 ? -15.155 -14.840 5.605 1.00 80.69 221 THR A N 1
ATOM 1689 C CA . THR A 1 221 ? -15.477 -14.671 4.175 1.00 80.69 221 THR A CA 1
ATOM 1690 C C . THR A 1 221 ? -14.858 -13.408 3.601 1.00 80.69 221 THR A C 1
ATOM 1692 O O . THR A 1 221 ? -14.251 -13.452 2.531 1.00 80.69 221 THR A O 1
ATOM 1695 N N . HIS A 1 222 ? -14.927 -12.300 4.338 1.00 79.31 222 HIS A N 1
ATOM 1696 C CA . HIS A 1 222 ? -14.244 -11.069 3.976 1.00 79.31 222 HIS A CA 1
ATOM 1697 C C . HIS A 1 222 ? -12.730 -11.331 3.800 1.00 79.31 222 HIS A C 1
ATOM 1699 O O . HIS A 1 222 ? -12.148 -10.916 2.795 1.00 79.31 222 HIS A O 1
ATOM 1705 N N . ARG A 1 223 ? -12.086 -12.066 4.726 1.00 78.69 223 ARG A N 1
ATOM 1706 C CA . ARG A 1 223 ? -10.625 -12.289 4.688 1.00 78.69 223 ARG A CA 1
ATOM 1707 C C . ARG A 1 223 ? -10.228 -13.097 3.467 1.00 78.69 223 ARG A C 1
ATOM 1709 O O . ARG A 1 223 ? -9.238 -12.771 2.820 1.00 78.69 223 ARG A O 1
ATOM 1716 N N . LEU A 1 224 ? -11.024 -14.114 3.146 1.00 83.38 224 LEU A N 1
ATOM 1717 C CA . LEU A 1 224 ? -10.827 -14.948 1.968 1.00 83.38 224 LEU A CA 1
ATOM 1718 C C . LEU A 1 224 ? -10.985 -14.140 0.677 1.00 83.38 224 LEU A C 1
ATOM 1720 O O . LEU A 1 224 ? -10.168 -14.276 -0.226 1.00 83.38 224 LEU A O 1
ATOM 1724 N N . LEU A 1 225 ? -11.985 -13.259 0.592 1.00 82.50 225 LEU A N 1
ATOM 1725 C CA . LEU A 1 225 ? -12.148 -12.386 -0.573 1.00 82.50 225 LEU A CA 1
ATOM 1726 C C . LEU A 1 225 ? -10.933 -11.469 -0.749 1.00 82.50 225 LEU A C 1
ATOM 1728 O O . LEU A 1 225 ? -10.426 -11.329 -1.859 1.00 82.50 225 LEU A O 1
ATOM 1732 N N . MET A 1 226 ? -10.407 -10.890 0.329 1.00 77.12 226 MET A N 1
ATOM 1733 C CA . MET A 1 226 ? -9.243 -10.010 0.212 1.00 77.12 226 MET A CA 1
ATOM 1734 C C . MET A 1 226 ? -7.949 -10.732 -0.107 1.00 77.12 226 MET A C 1
ATOM 1736 O O . MET A 1 226 ? -7.142 -10.189 -0.858 1.00 77.12 226 MET A O 1
ATOM 1740 N N . THR A 1 227 ? -7.721 -11.937 0.411 1.00 82.50 227 THR A N 1
ATOM 1741 C CA . THR A 1 227 ? -6.560 -12.717 -0.032 1.00 82.50 227 THR A CA 1
ATOM 1742 C C . THR A 1 227 ? -6.704 -13.083 -1.505 1.00 82.50 227 THR A C 1
ATOM 1744 O O . THR A 1 227 ? -5.742 -12.932 -2.256 1.00 82.50 227 THR A O 1
ATOM 1747 N N . LEU A 1 228 ? -7.914 -13.448 -1.936 1.00 87.00 228 LEU A N 1
ATOM 1748 C CA . LEU A 1 228 ? -8.214 -13.804 -3.318 1.00 87.00 228 LEU A CA 1
ATOM 1749 C C . LEU A 1 228 ? -8.019 -12.635 -4.295 1.00 87.00 228 LEU A C 1
ATOM 1751 O O . LEU A 1 228 ? -7.512 -12.861 -5.386 1.00 87.00 228 LEU A O 1
ATOM 1755 N N . PHE A 1 229 ? -8.378 -11.400 -3.924 1.00 84.38 229 PHE A N 1
ATOM 1756 C CA . PHE A 1 229 ? -8.220 -10.224 -4.795 1.00 84.38 229 PHE A CA 1
ATOM 1757 C C . PHE A 1 229 ? -6.886 -9.492 -4.611 1.00 84.38 229 PHE A C 1
ATOM 1759 O O . PHE A 1 229 ? -6.308 -9.001 -5.580 1.00 84.38 229 PHE A O 1
ATOM 1766 N N . GLY A 1 230 ? -6.370 -9.420 -3.386 1.00 82.62 230 GLY A N 1
ATOM 1767 C CA . GLY A 1 230 ? -5.161 -8.669 -3.054 1.00 82.62 230 GLY A CA 1
ATOM 1768 C C . GLY A 1 230 ? -3.881 -9.338 -3.550 1.00 82.62 230 GLY A C 1
ATOM 1769 O O . GLY A 1 230 ? -3.026 -8.670 -4.130 1.00 82.62 230 GLY A O 1
ATOM 1770 N N . GLN A 1 231 ? -3.751 -10.658 -3.378 1.00 87.00 231 GLN A N 1
ATOM 1771 C CA . GLN A 1 231 ? -2.566 -11.405 -3.815 1.00 87.00 231 GLN A CA 1
ATOM 1772 C C . GLN A 1 231 ? -2.307 -11.331 -5.330 1.00 87.00 231 GLN A C 1
ATOM 1774 O O . GLN A 1 231 ? -1.177 -11.002 -5.703 1.00 87.00 231 GLN A O 1
ATOM 1779 N N . PRO A 1 232 ? -3.290 -11.574 -6.224 1.00 90.50 232 PRO A N 1
ATOM 1780 C CA . PRO A 1 232 ? -3.044 -11.475 -7.658 1.00 90.50 232 PRO A CA 1
ATOM 1781 C C . PRO A 1 232 ? -2.740 -10.042 -8.088 1.00 90.50 232 PRO A C 1
ATOM 1783 O O . PRO A 1 232 ? -1.911 -9.846 -8.969 1.00 90.50 232 PRO A O 1
ATOM 1786 N N . LEU A 1 233 ? -3.337 -9.033 -7.450 1.00 87.94 233 LEU A N 1
ATOM 1787 C CA . LEU A 1 233 ? -3.091 -7.635 -7.797 1.00 87.94 233 LEU A CA 1
ATOM 1788 C C . LEU A 1 233 ? -1.634 -7.239 -7.509 1.00 87.94 233 LEU A C 1
ATOM 1790 O O . LEU A 1 233 ? -0.974 -6.634 -8.358 1.00 87.94 233 LEU A O 1
ATOM 1794 N N . VAL A 1 234 ? -1.094 -7.669 -6.364 1.00 86.12 234 VAL A N 1
ATOM 1795 C CA . VAL A 1 234 ? 0.330 -7.493 -6.043 1.00 86.12 234 VAL A CA 1
ATOM 1796 C C . VAL A 1 234 ? 1.213 -8.321 -6.978 1.00 86.12 234 VAL A C 1
ATOM 1798 O O . VAL A 1 234 ? 2.206 -7.803 -7.485 1.00 86.12 234 VAL A O 1
ATOM 1801 N N . ALA A 1 235 ? 0.848 -9.572 -7.269 1.00 90.00 235 ALA A N 1
ATOM 1802 C CA . ALA A 1 235 ? 1.601 -10.418 -8.195 1.00 90.00 235 ALA A CA 1
ATOM 1803 C C . ALA A 1 235 ? 1.678 -9.809 -9.606 1.00 90.00 235 ALA A C 1
ATOM 1805 O O . ALA A 1 235 ? 2.740 -9.825 -10.226 1.00 90.00 235 ALA A O 1
ATOM 1806 N N . VAL A 1 236 ? 0.589 -9.206 -10.092 1.00 93.81 236 VAL A N 1
ATOM 1807 C CA . VAL A 1 236 ? 0.552 -8.480 -11.369 1.00 93.81 236 VAL A CA 1
ATOM 1808 C C . VAL A 1 236 ? 1.452 -7.247 -11.312 1.00 93.81 236 VAL A C 1
ATOM 1810 O O . VAL A 1 236 ? 2.245 -7.039 -12.228 1.00 93.81 236 VAL A O 1
ATOM 1813 N N . ALA A 1 237 ? 1.393 -6.453 -10.238 1.00 90.94 237 ALA A N 1
ATOM 1814 C CA 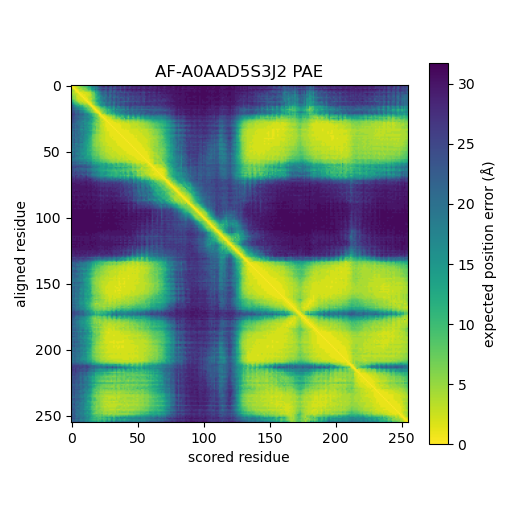. ALA A 1 237 ? 2.255 -5.280 -10.082 1.00 90.94 237 ALA A CA 1
ATOM 1815 C C . ALA A 1 237 ? 3.750 -5.658 -10.074 1.00 90.94 237 ALA A C 1
ATOM 1817 O O . ALA A 1 237 ? 4.556 -5.021 -10.756 1.00 90.94 237 ALA A O 1
ATOM 1818 N N . LEU A 1 238 ? 4.108 -6.738 -9.371 1.00 90.50 238 LEU A N 1
ATOM 1819 C CA . LEU A 1 238 ? 5.460 -7.301 -9.354 1.00 90.50 238 LEU A CA 1
ATOM 1820 C C . LEU A 1 238 ? 5.873 -7.833 -10.730 1.00 90.50 238 LEU A C 1
ATOM 1822 O O . LEU A 1 238 ? 6.971 -7.539 -11.198 1.00 90.50 238 LEU A O 1
ATOM 1826 N N . GLY A 1 239 ? 4.989 -8.562 -11.410 1.00 92.88 239 GLY A N 1
ATOM 1827 C CA . GLY A 1 239 ? 5.227 -9.064 -12.761 1.00 92.88 239 GLY A CA 1
ATOM 1828 C C . GLY A 1 239 ? 5.507 -7.934 -13.751 1.00 92.88 239 GLY A C 1
ATOM 1829 O O . GLY A 1 239 ? 6.472 -8.006 -14.509 1.00 92.88 239 GLY A O 1
ATOM 1830 N N . LEU A 1 240 ? 4.733 -6.847 -13.698 1.00 93.25 240 LEU A N 1
ATOM 1831 C CA . LEU A 1 240 ? 4.958 -5.661 -14.530 1.00 93.25 240 LEU A CA 1
ATOM 1832 C C . LEU A 1 240 ? 6.304 -4.988 -14.233 1.00 93.25 240 LEU A C 1
ATOM 1834 O O . LEU A 1 240 ? 7.000 -4.587 -15.169 1.00 93.25 240 LEU A O 1
ATOM 1838 N N . ALA A 1 241 ? 6.696 -4.895 -12.958 1.00 90.00 241 ALA A N 1
ATOM 1839 C CA . ALA A 1 241 ? 8.001 -4.366 -12.565 1.00 90.00 241 ALA A CA 1
ATOM 1840 C C . ALA A 1 241 ? 9.153 -5.230 -13.112 1.00 90.00 241 ALA A C 1
ATOM 1842 O O . ALA A 1 241 ? 10.079 -4.702 -13.728 1.00 90.00 241 ALA A O 1
ATOM 1843 N N . ILE A 1 242 ? 9.058 -6.557 -12.985 1.00 92.62 242 ILE A N 1
ATOM 1844 C CA . ILE A 1 242 ? 10.067 -7.507 -13.483 1.00 92.62 242 ILE A CA 1
ATOM 1845 C C . ILE A 1 242 ? 10.146 -7.486 -15.014 1.00 92.62 242 ILE A C 1
ATOM 1847 O O . ILE A 1 242 ? 11.238 -7.435 -15.580 1.00 92.62 242 ILE A O 1
ATOM 1851 N N . VAL A 1 243 ? 9.008 -7.480 -15.714 1.00 94.06 243 VAL A N 1
ATOM 1852 C CA . VAL A 1 243 ? 8.973 -7.375 -17.182 1.00 94.06 243 VAL A CA 1
ATOM 1853 C C . VAL A 1 243 ? 9.625 -6.071 -17.637 1.00 94.06 243 VAL A C 1
ATOM 1855 O O . VAL A 1 243 ? 10.391 -6.064 -18.604 1.00 94.06 243 VAL A O 1
ATOM 1858 N N . ARG A 1 244 ? 9.377 -4.965 -16.924 1.00 90.62 244 ARG A N 1
ATOM 1859 C CA . ARG A 1 244 ? 10.021 -3.682 -17.214 1.00 90.62 244 ARG A CA 1
ATOM 1860 C C . ARG A 1 244 ? 11.532 -3.753 -17.012 1.00 90.62 244 ARG A C 1
ATOM 1862 O O . ARG A 1 244 ? 12.258 -3.260 -17.872 1.00 90.62 244 ARG A O 1
ATOM 1869 N N . TRP A 1 245 ? 11.999 -4.369 -15.931 1.00 90.62 245 TRP A N 1
ATOM 1870 C CA . TRP A 1 245 ? 13.424 -4.589 -15.683 1.00 90.62 245 TRP A CA 1
ATOM 1871 C C . TRP A 1 245 ? 14.088 -5.413 -16.778 1.00 90.62 245 TRP A C 1
ATOM 1873 O O . TRP A 1 245 ? 15.116 -4.999 -17.308 1.00 90.62 245 TRP A O 1
ATOM 1883 N N . ASN A 1 246 ? 13.472 -6.525 -17.175 1.00 92.00 246 ASN A N 1
ATOM 1884 C CA . ASN A 1 246 ? 13.988 -7.353 -18.260 1.00 92.00 246 ASN A CA 1
ATOM 1885 C C . ASN A 1 246 ? 14.085 -6.554 -19.559 1.00 92.00 246 ASN A C 1
ATOM 1887 O O . ASN A 1 246 ? 15.130 -6.575 -20.200 1.00 92.00 246 ASN A O 1
ATOM 1891 N N . LYS A 1 247 ? 13.047 -5.775 -19.895 1.00 90.31 247 LYS A N 1
ATOM 1892 C CA . LYS A 1 247 ? 13.055 -4.917 -21.084 1.00 90.31 247 LYS A CA 1
ATOM 1893 C C . LYS A 1 247 ? 14.184 -3.885 -21.047 1.00 90.31 247 LYS A C 1
ATOM 1895 O O . LYS A 1 247 ? 14.825 -3.659 -22.064 1.00 90.31 247 LYS A O 1
ATOM 1900 N N . LEU A 1 248 ? 14.431 -3.265 -19.893 1.00 86.94 248 LEU A N 1
ATOM 1901 C CA . LEU A 1 248 ? 15.524 -2.303 -19.724 1.00 86.94 248 LEU A CA 1
ATOM 1902 C C . LEU A 1 248 ? 16.895 -2.966 -19.874 1.00 86.94 248 LEU A C 1
ATOM 1904 O O . LEU A 1 248 ? 17.764 -2.404 -20.529 1.00 86.94 248 LEU A O 1
ATOM 1908 N N . LYS A 1 249 ? 17.067 -4.173 -19.330 1.00 86.81 249 LYS A N 1
ATOM 1909 C CA . LYS A 1 249 ? 18.321 -4.927 -19.416 1.00 86.81 249 LYS A CA 1
ATOM 1910 C C . LYS A 1 249 ? 18.642 -5.386 -20.841 1.00 86.81 249 LYS A C 1
ATOM 1912 O O . LYS A 1 249 ? 19.806 -5.434 -21.212 1.00 86.81 249 LYS A O 1
ATOM 1917 N N . THR A 1 250 ? 17.625 -5.728 -21.630 1.00 88.31 250 THR A N 1
ATOM 1918 C CA . THR A 1 250 ? 17.790 -6.178 -23.024 1.00 88.31 250 THR A CA 1
ATOM 1919 C C . THR A 1 250 ? 17.877 -5.037 -24.034 1.00 88.31 250 THR A C 1
ATOM 1921 O O . THR A 1 250 ? 18.050 -5.295 -25.222 1.00 88.31 250 THR A O 1
ATOM 1924 N N . ASN A 1 251 ? 17.693 -3.785 -23.607 1.00 82.19 251 ASN A N 1
ATOM 1925 C CA . ASN A 1 251 ? 17.807 -2.649 -24.510 1.00 82.19 251 ASN A CA 1
ATOM 1926 C C . ASN A 1 251 ? 19.282 -2.421 -24.850 1.00 82.19 251 ASN A C 1
ATOM 1928 O O . ASN A 1 251 ? 20.025 -1.795 -24.097 1.00 82.19 251 ASN A O 1
ATOM 1932 N N . GLU A 1 252 ? 19.689 -2.931 -26.006 1.00 82.44 252 GLU A N 1
ATOM 1933 C CA . GLU A 1 252 ? 20.940 -2.550 -26.644 1.00 82.44 252 GLU A CA 1
ATOM 1934 C C . GLU A 1 252 ? 20.770 -1.192 -27.320 1.00 82.44 252 GLU A C 1
ATOM 1936 O O . GLU A 1 252 ? 19.752 -0.901 -27.955 1.00 82.44 252 GLU A O 1
ATOM 1941 N N . CYS A 1 253 ? 21.783 -0.350 -27.171 1.00 79.38 253 CYS A N 1
ATOM 1942 C CA . CYS A 1 253 ? 21.806 0.948 -27.809 1.00 79.38 253 CYS A CA 1
ATOM 1943 C C . CYS A 1 253 ? 22.099 0.767 -29.306 1.00 79.38 253 CYS A C 1
ATOM 1945 O O . CYS A 1 253 ? 23.183 0.324 -29.682 1.00 79.38 253 CYS A O 1
ATOM 1947 N N . LYS A 1 254 ? 21.105 1.061 -30.150 1.00 74.56 254 LYS A N 1
ATOM 1948 C CA . LYS A 1 254 ? 21.231 1.075 -31.612 1.00 74.56 254 LYS A CA 1
ATOM 1949 C C . LYS A 1 254 ? 21.272 2.536 -32.059 1.00 74.56 254 LYS A C 1
ATOM 1951 O O . LYS A 1 254 ? 20.276 3.233 -31.871 1.00 74.56 254 LYS A O 1
ATOM 1956 N N . ILE A 1 255 ? 22.427 2.974 -32.564 1.00 69.06 255 ILE A N 1
ATOM 1957 C CA . ILE A 1 255 ? 22.638 4.284 -33.204 1.00 69.06 255 ILE A CA 1
ATOM 1958 C C . ILE A 1 255 ? 22.350 4.145 -34.696 1.00 69.06 255 ILE A C 1
ATOM 1960 O O . ILE A 1 255 ? 22.788 3.118 -35.265 1.00 69.06 255 ILE A O 1
#

Radius of gyration: 34.4 Å; Cα contacts (8 Å, |Δi|>4): 202; chains: 1; bounding box: 77×38×109 Å

Nearest PDB structures (foldseek):
  6o7x-assembly1_M  TM=1.671E-01  e=3.863E+00  Saccharomyces cerevisiae S288C

pLDDT: mean 73.05, std 21.01, range [32.62, 97.62]

Sequence (255 aa):
MDTFNPLLRTVMKNTTNLTVPTYTYHHTRVESLWIATFLSIFLWTASLLAYFLYTTIRLSLPTALERARQGRGVVGAAATRVEDAAERLFGDGGADGAVRGDGAAVVPVTGADEEVVATGDGELLVRDVDEREGWFESLNRASQAARTTTLLLLTLATLASIPIEYHCVVDDRHAPYCTTCLTNAATVPVTSLAWTFFAVGLTWFLLELLRPSQNVSTAATHRLLMTLFGQPLVAVALGLAIVRWNKLKTNECKI

Organism: NCBI:txid64517

Foldseek 3Di:
DPPPDVVVVVVVVVCVQADAPPCVVQVVLLVLLVVLLVVLVVQLVVLVVVLVVLVCCVVVVVVVVVVVVVVVVVVVVVVVVVVVVVCVVPDDDDDDDDDDDFDDDDDDDPDDPFDFDDDRPPDGPRPCVDPSVLQSQLSVLLSVLSVVLSVLSVVLSVQQPDKDWFWDWDDDPVDTDIDIYIHGLRDPLLSVLSVVSSVLSVVVSVVSNVCSPDDPVVSVVSVVVCCVPNVVSSVVSVVSSVVSNVVRHPDDDDD

Secondary structure (DSSP, 8-state):
-----HHHHHHHHTTTT-----HHHHHHHHHHHHHHHHHHHHHHHHHHHHHHHHHHHHHHHHHHHHHHHHHHHHHHHHHHHHHHHHHTTT--------------------SSS------TTS--------HHHHHHHHHHHHHHHHHHHHHHHHHHHHHHH--EEEEEEE--TT--EEEEEEE-S--HHHHHHHHHHHHHHHHHHHHHHH-TT--HHHHHHHHHHHHHHHHHHHHHHHHHHHHHHHHHHT-----

Solvent-accessible surface area (backbone atoms only — not comparable to full-atom values): 14780 Å² total; per-residue (Å²): 142,80,84,74,57,68,68,60,55,53,60,63,60,76,47,81,71,58,54,65,66,80,55,68,68,54,48,55,42,46,52,55,37,46,48,51,31,50,53,32,45,50,54,24,52,51,36,51,49,52,50,50,53,51,52,51,50,62,63,46,49,58,60,51,51,50,51,49,50,53,57,50,48,54,57,49,55,54,52,50,52,57,50,55,58,55,45,74,74,72,72,82,88,84,84,90,84,90,89,85,86,90,79,91,79,90,74,87,75,88,84,66,102,70,86,82,61,79,53,97,79,80,58,80,60,76,74,69,81,47,74,68,58,27,48,55,56,16,43,53,54,19,30,55,47,25,45,54,46,27,53,54,42,44,53,51,41,54,59,28,59,47,76,41,75,28,49,34,72,49,85,45,101,87,56,69,45,75,44,49,25,63,47,57,36,56,39,71,70,44,38,51,48,50,49,52,51,44,50,55,39,49,55,48,29,49,52,33,58,75,44,40,83,63,57,73,66,60,58,52,54,52,51,54,51,46,53,65,54,50,51,56,53,51,50,50,39,52,48,54,28,51,54,46,47,51,55,43,66,69,38,72,62,82,128

Mean predicted aligned error: 15.35 Å